Protein AF-0000000078951465 (afdb_homodimer)

Sequence (316 aa):
MEKAYRNLDAFDRAILRIIQRDNKMPQRQIAEAVHLSAAAVQRRIAAMEKSGIIIRNQAVIDARSVQMTITAIVEVHLINERMDTVNNAKRLFHNAPEVQQCYYVTGGISFVLIMLLPDITAYEATTRRLFSDNDDIASFRTLIVLDRIKTGSEIIIPMEKAYRNLDAFDRAILRIIQRDNKMPQRQIAEAVHLSAAAVQRRIAAMEKSGIIIRNQAVIDARSVQMTITAIVEVHLINERMDTVNNAKRLFHNAPEVQQCYYVTGGISFVLIMLLPDITAYEATTRRLFSDNDDIASFRTLIVLDRIKTGSEIIIP

Foldseek 3Di:
DPLPQDDDDPLLLQLCLPVLVPVPPQLCVSCVVSVHDSVVSVVSVVVCVVSCVPVDDDDDDDCVVVQQDWKKKKQFAFPDDDPVLLVVLVVLLVPDPQFPDWDQDDDRRRIITIGTHNDVVRVVVVCCVNEVVDNGTPDMDMDIDPDDPDDGDDDDRD/DPLPDDDDDPLLLQLCLPVLVPVPPQLCVSCVVSVHDSVVSVVSVVVCVVSCVPVDDDDDDDCVVVQQDWKKKKQFAFPDDDPVLLVVLVVLLVPDPQFPDWDQDDDRRRIITIGTHNDVVRVVVVCCVNEVVDNGTPDMDMDIDPDDPDDGDDDDRD

Secondary structure (DSSP, 8-state):
----PPPP-HHHHHHHHHHTT-TTS-HHHHHHHHTS-HHHHHHHHHHHHHTTSEEEEEEEE-GGGGT--EEEEEEEEES---HHHHHHHHHHHHH-TTEEEEEEETTTTEEEEEEEESSHHHHHHHHIIIIIT-TTEEEEEEEEEEEEEE-S------/----PPPP-HHHHHHHHHHTT-TTS-HHHHHHHHT--HHHHHHHHHHHHHTTSEEEEEEEE-GGGGT--EEEEEEEEES---HHHHHHHHHHHHH-TTEEEEEEETTTTEEEEEEEESSHHHHHHHHIIIIIT-TTEEEEEEEEEEEEEE-S------

Solvent-accessible surface area (backbone atoms only — not comparable to full-atom values): 17007 Å² total; per-residue (Å²): 124,82,75,80,63,77,85,73,51,72,60,53,46,53,50,50,64,46,23,40,66,34,57,71,63,53,55,62,58,53,10,63,74,68,74,50,50,43,67,56,50,52,51,49,51,51,50,34,41,75,70,48,38,38,67,45,40,24,32,39,58,38,48,64,71,56,49,34,68,37,44,35,38,34,40,32,26,52,67,55,84,47,68,67,54,46,52,52,49,52,52,52,52,54,68,35,73,47,40,30,26,33,32,34,35,46,86,82,33,44,32,44,33,38,29,52,28,57,42,68,68,54,44,52,55,47,45,38,64,70,38,75,72,27,86,58,43,64,47,72,46,75,24,48,49,78,40,79,69,30,74,72,71,63,71,77,72,120,124,83,76,80,65,76,86,74,51,73,61,54,44,52,50,49,65,46,23,40,65,34,56,72,62,53,54,60,59,53,9,62,74,68,74,48,50,43,67,57,48,52,52,50,51,51,50,34,40,75,71,47,38,38,67,43,38,23,34,39,59,38,48,64,70,55,49,36,69,36,43,36,38,33,41,31,25,50,65,56,84,47,68,68,55,46,52,51,49,49,52,52,51,55,68,33,73,46,40,31,26,32,31,34,34,46,85,82,35,43,32,43,32,39,30,53,29,58,42,68,68,54,44,53,55,49,45,38,64,70,40,76,72,27,86,59,41,64,48,72,46,75,24,47,49,78,39,79,69,31,74,72,73,61,70,76,72,119

Radius of gyration: 20.45 Å; Cα contacts (8 Å, |Δi|>4): 568; chains: 2; bounding box: 45×54×47 Å

Nearest PDB structures (foldseek):
  3i4p-assembly1_A  TM=9.362E-01  e=2.812E-13  Agrobacterium fabrum str. C58
  2p6s-assembly1_H  TM=8.883E-01  e=2.921E-12  Neisseria meningitidis MC58
  2gqq-assembly1_A-2  TM=9.327E-01  e=2.178E-10  Escherichia coli
  2pn6-assembly1_A  TM=8.885E-01  e=6.756E-11  Sulfurisphaera tokodaii
  4pcq-assembly2_C  TM=7.920E-01  e=7.642E-11  Mycobacterium tuberculosis H37Rv

InterPro domains:
  IPR000485 AsnC-type HTH domain [PR00033] (8-24)
  IPR000485 AsnC-type HTH domain [PR00033] (24-35)
  IPR000485 AsnC-type HTH domain [PR00033] (35-54)
  IPR000485 AsnC-type HTH domain [PS50956] (8-74)
  IPR011008 Dimeric alpha-beta barrel [SSF54909] (70-150)
  IPR019887 Transcription regulator AsnC/Lrp, ligand binding domain [PF01037] (71-153)
  IPR019888 Transcription regulator AsnC-like [SM00344] (8-117)
  IPR036388 Winged helix-like DNA-binding domain superfamily [G3DSA:1.10.10.10] (9-60)
  IPR036390 Winged helix DNA-binding domain superfamily [SSF46785] (7-88)

Organism: Zymomonas mobilis subsp. mobilis (strain ATCC 31821 / ZM4 / CP4) (NCBI:txid264203)

pLDDT: mean 96.12, std 8.03, range [40.12, 98.94]

Structure (mmCIF, N/CA/C/O backbone):
data_AF-0000000078951465-model_v1
#
loop_
_entity.id
_entity.type
_entity.pdbx_description
1 polymer 'Transcriptional regulator, AsnC family'
#
loop_
_atom_site.group_PDB
_atom_site.id
_atom_site.type_symbol
_atom_site.label_atom_id
_atom_site.label_alt_id
_atom_site.label_comp_id
_atom_site.label_asym_id
_atom_site.label_entity_id
_atom_site.label_seq_id
_atom_site.pdbx_PDB_ins_code
_atom_site.Cartn_x
_atom_site.Cartn_y
_atom_site.Cartn_z
_atom_site.occupancy
_atom_site.B_iso_or_equiv
_atom_site.auth_seq_id
_atom_site.auth_comp_id
_atom_site.auth_asym_id
_atom_site.auth_atom_id
_atom_site.pdbx_PDB_model_num
ATOM 1 N N . MET A 1 1 ? -15.242 -7.641 16.719 1 41.06 1 MET A N 1
ATOM 2 C CA . MET A 1 1 ? -16.562 -7.012 16.594 1 41.06 1 MET A CA 1
ATOM 3 C C . MET A 1 1 ? -16.625 -6.141 15.344 1 41.06 1 MET A C 1
ATOM 5 O O . MET A 1 1 ? -15.641 -5.477 14.992 1 41.06 1 MET A O 1
ATOM 9 N N . GLU A 1 2 ? -17.422 -6.57 14.383 1 49 2 GLU A N 1
ATOM 10 C CA . GLU A 1 2 ? -17.656 -5.766 13.18 1 49 2 GLU A CA 1
ATOM 11 C C . GLU A 1 2 ? -17.844 -4.293 13.531 1 49 2 GLU A C 1
ATOM 13 O O . GLU A 1 2 ? -18.672 -3.953 14.383 1 49 2 GLU A O 1
ATOM 18 N N . LYS A 1 3 ? -16.766 -3.588 13.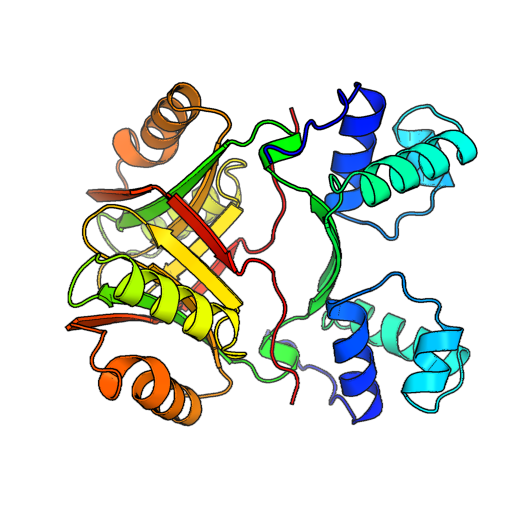391 1 58.81 3 LYS A N 1
ATOM 19 C CA . LYS A 1 3 ? -16.859 -2.17 13.727 1 58.81 3 LYS A CA 1
ATOM 20 C C . LYS A 1 3 ? -18.109 -1.541 13.094 1 58.81 3 LYS A C 1
ATOM 22 O O . LYS A 1 3 ? -18.359 -1.707 11.898 1 58.81 3 LYS A O 1
ATOM 27 N N . ALA A 1 4 ? -19.172 -1.342 13.828 1 62.06 4 ALA A N 1
ATOM 28 C CA . ALA A 1 4 ? -20.328 -0.563 13.375 1 62.06 4 ALA A CA 1
ATOM 29 C C . ALA A 1 4 ? -19.906 0.834 12.938 1 62.06 4 ALA A C 1
ATOM 31 O O . ALA A 1 4 ? -19.469 1.645 13.758 1 62.06 4 ALA A O 1
ATOM 32 N N . TYR A 1 5 ? -19.547 0.867 11.562 1 67.19 5 TYR A N 1
ATOM 33 C CA . TYR A 1 5 ? -19.125 2.191 11.117 1 67.19 5 TYR A CA 1
ATOM 34 C C . TYR A 1 5 ? -20.312 3.148 11.078 1 67.19 5 TYR A C 1
ATOM 36 O O . TYR A 1 5 ? -21.438 2.738 10.797 1 67.19 5 TYR A O 1
ATOM 44 N N . ARG A 1 6 ? -20.125 4.328 11.672 1 71.88 6 ARG A N 1
ATOM 45 C CA . ARG A 1 6 ? -21.125 5.367 11.445 1 71.88 6 ARG A CA 1
ATOM 46 C C . ARG A 1 6 ? -21.422 5.527 9.961 1 71.88 6 ARG A C 1
ATOM 48 O O . ARG A 1 6 ? -20.547 5.273 9.117 1 71.88 6 ARG A O 1
ATOM 55 N N . ASN A 1 7 ? -22.656 5.863 9.633 1 87 7 ASN A N 1
ATOM 56 C CA . ASN A 1 7 ? -23.062 6.121 8.25 1 87 7 ASN A CA 1
ATOM 57 C C . ASN A 1 7 ? -22.391 7.375 7.699 1 87 7 ASN A C 1
ATOM 59 O O . ASN A 1 7 ? -22.5 8.453 8.289 1 87 7 ASN A O 1
ATOM 63 N N . LEU A 1 8 ? -21.625 7.246 6.707 1 95.94 8 LEU A N 1
ATOM 64 C CA . LEU A 1 8 ? -20.969 8.375 6.039 1 95.94 8 LEU A CA 1
ATOM 65 C C . LEU A 1 8 ? -21.953 9.102 5.137 1 95.94 8 LEU A C 1
ATOM 67 O O . LEU A 1 8 ? -22.641 8.484 4.324 1 95.94 8 LEU A O 1
ATOM 71 N N . ASP A 1 9 ? -22.062 10.383 5.309 1 96.31 9 ASP A N 1
ATOM 72 C CA . ASP A 1 9 ? -22.875 11.133 4.355 1 96.31 9 ASP A CA 1
ATOM 73 C C . ASP A 1 9 ? -22.031 11.625 3.184 1 96.31 9 ASP A C 1
ATOM 75 O O . ASP A 1 9 ? -20.859 11.25 3.051 1 96.31 9 ASP A O 1
ATOM 79 N N . ALA A 1 10 ? -22.625 12.406 2.338 1 97.19 10 ALA A N 1
ATOM 80 C CA . ALA A 1 10 ? -21.969 12.836 1.104 1 97.19 10 ALA A CA 1
ATOM 81 C C . ALA A 1 10 ? -20.766 13.727 1.402 1 97.19 10 ALA A C 1
ATOM 83 O O . ALA A 1 10 ? -19.781 13.703 0.671 1 97.19 10 ALA A O 1
ATOM 84 N N . PHE A 1 11 ? -20.859 14.469 2.471 1 98 11 PHE A N 1
ATOM 85 C CA . PHE A 1 11 ? -19.766 15.352 2.83 1 98 11 PHE A CA 1
ATOM 86 C C . PHE A 1 11 ? -18.562 14.555 3.334 1 98 11 PHE A C 1
ATOM 88 O O . PHE A 1 11 ? -17.422 14.828 2.953 1 98 11 PHE A O 1
ATOM 95 N N . ASP A 1 12 ? -18.844 13.578 4.18 1 98.06 12 ASP A N 1
ATOM 96 C CA . ASP A 1 12 ? -17.781 12.703 4.672 1 98.06 12 ASP A CA 1
ATOM 97 C C . ASP A 1 12 ? -17.031 12.055 3.516 1 98.06 12 ASP A C 1
ATOM 99 O O . ASP A 1 12 ? -15.797 12.07 3.49 1 98.06 12 ASP A O 1
ATOM 103 N N . ARG A 1 13 ? -17.797 11.562 2.566 1 98.25 13 ARG A N 1
ATOM 104 C CA . ARG A 1 13 ? -17.203 10.859 1.43 1 98.25 13 ARG A CA 1
ATOM 105 C C . ARG A 1 13 ? -16.375 11.812 0.574 1 98.25 13 ARG A C 1
ATOM 107 O O . ARG A 1 13 ? -15.297 11.445 0.1 1 98.25 13 ARG A O 1
ATOM 114 N N . ALA A 1 14 ? -16.875 12.977 0.398 1 98.56 14 ALA A N 1
ATOM 115 C CA . ALA A 1 14 ? -16.141 13.969 -0.383 1 98.56 14 ALA A CA 1
ATOM 116 C C . ALA A 1 14 ? -14.82 14.336 0.284 1 98.56 14 ALA A C 1
ATOM 118 O O . ALA A 1 14 ? -13.789 14.453 -0.388 1 98.56 14 ALA A O 1
ATOM 119 N N . ILE A 1 15 ? -14.836 14.469 1.571 1 98.81 15 ILE A N 1
ATOM 120 C CA . ILE A 1 15 ? -13.633 14.797 2.332 1 98.81 15 ILE A CA 1
ATOM 121 C C . ILE A 1 15 ? -12.625 13.656 2.215 1 98.81 15 ILE A C 1
ATOM 123 O O . ILE A 1 15 ? -11.438 13.891 1.964 1 98.81 15 ILE A O 1
ATOM 127 N N . LEU A 1 16 ? -13.102 12.445 2.344 1 98.75 16 LEU A N 1
ATOM 128 C CA . LEU A 1 16 ? -12.234 11.273 2.275 1 98.75 16 LEU A CA 1
ATOM 129 C C . LEU A 1 16 ? -11.547 11.18 0.916 1 98.75 16 LEU A C 1
ATOM 131 O O . LEU A 1 16 ? -10.383 10.789 0.829 1 98.75 16 LEU A O 1
ATOM 135 N N . ARG A 1 17 ? -12.281 11.531 -0.168 1 98.62 17 ARG A N 1
ATOM 136 C CA . ARG A 1 17 ? -11.711 11.492 -1.511 1 98.62 17 ARG A CA 1
ATOM 137 C C . ARG A 1 17 ? -10.531 12.461 -1.633 1 98.62 17 ARG A C 1
ATOM 139 O O . ARG A 1 17 ? -9.562 12.172 -2.342 1 98.62 17 ARG A O 1
ATOM 146 N N . ILE A 1 18 ? -10.594 13.508 -0.918 1 98.75 18 ILE A N 1
ATOM 147 C CA . ILE A 1 18 ? -9.555 14.523 -0.99 1 98.75 18 ILE A CA 1
ATOM 148 C C . ILE A 1 18 ? -8.359 14.094 -0.147 1 98.75 18 ILE A C 1
ATOM 150 O O . ILE A 1 18 ? -7.227 14.047 -0.643 1 98.75 18 ILE A O 1
ATOM 154 N N . ILE A 1 19 ? -8.602 13.633 1.065 1 98.75 19 ILE A N 1
ATOM 155 C CA . ILE A 1 19 ? -7.504 13.492 2.016 1 98.75 19 ILE A CA 1
ATOM 156 C C . ILE A 1 19 ? -6.758 12.188 1.749 1 98.75 19 ILE A C 1
ATOM 158 O O . ILE A 1 19 ? -5.594 12.039 2.131 1 98.75 19 ILE A O 1
ATOM 162 N N . GLN A 1 20 ? -7.367 11.164 1.1 1 98.62 20 GLN A N 1
ATOM 163 C CA . GLN A 1 20 ? -6.613 9.961 0.793 1 98.62 20 GLN A CA 1
ATOM 164 C C . GLN A 1 20 ? -5.551 10.227 -0.271 1 98.62 20 GLN A C 1
ATOM 166 O O . GLN A 1 20 ? -4.621 9.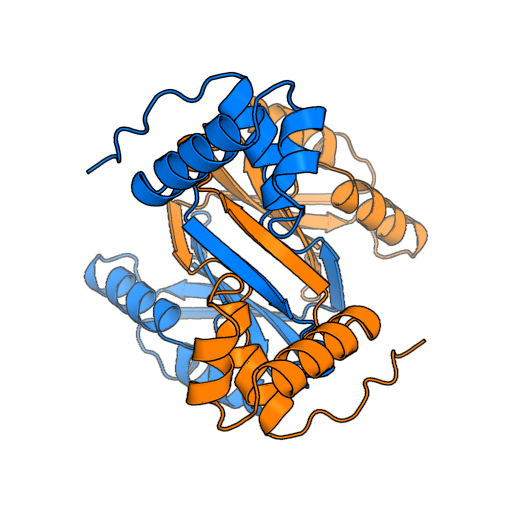438 -0.441 1 98.62 20 GLN A O 1
ATOM 171 N N . ARG A 1 21 ? -5.746 11.406 -0.939 1 97.69 21 ARG A N 1
ATOM 172 C CA . ARG A 1 21 ? -4.766 11.805 -1.946 1 97.69 21 ARG A CA 1
ATOM 173 C C . ARG A 1 21 ? -3.787 12.828 -1.386 1 97.69 21 ARG A C 1
ATOM 175 O O . ARG A 1 21 ? -2.621 12.867 -1.789 1 97.69 21 ARG A O 1
ATOM 182 N N . ASP A 1 22 ? -4.332 13.617 -0.485 1 98.31 22 ASP A N 1
ATOM 183 C CA . ASP A 1 22 ? -3.543 14.68 0.137 1 98.31 22 ASP A CA 1
ATOM 184 C C . ASP A 1 22 ? -4.121 15.062 1.496 1 98.31 22 ASP A C 1
ATOM 186 O O . ASP A 1 22 ? -5.051 15.867 1.574 1 98.31 22 ASP A O 1
ATOM 190 N N . ASN A 1 23 ? -3.461 14.633 2.494 1 98.62 23 ASN A N 1
ATOM 191 C CA . ASN A 1 23 ? -3.994 14.93 3.818 1 98.62 23 ASN A CA 1
ATOM 192 C C . ASN A 1 23 ? -3.326 16.156 4.43 1 98.62 23 ASN A C 1
ATOM 194 O O . ASN A 1 23 ? -3.492 16.438 5.621 1 98.62 23 ASN A O 1
ATOM 198 N N . LYS A 1 24 ? -2.566 16.828 3.629 1 97.69 24 LYS A N 1
ATOM 199 C CA . LYS A 1 24 ? -1.945 18.062 4.082 1 97.69 24 LYS A CA 1
ATOM 200 C C . LYS A 1 24 ? -2.633 19.281 3.471 1 97.69 24 LYS A C 1
ATOM 202 O O . LYS A 1 24 ? -2.277 20.422 3.775 1 97.69 24 LYS A O 1
ATOM 207 N N . MET A 1 25 ? -3.566 19.047 2.631 1 97.75 25 MET A N 1
ATOM 208 C CA . MET A 1 25 ? -4.332 20.172 2.088 1 97.75 25 MET A CA 1
ATOM 209 C C . MET A 1 25 ? -4.922 21.016 3.209 1 97.75 25 MET A C 1
ATOM 211 O O . MET A 1 25 ? -5.492 20.5 4.16 1 97.75 25 MET A O 1
ATOM 215 N N . PRO A 1 26 ? -4.75 22.328 3.094 1 97.25 26 PRO A N 1
ATOM 216 C CA . PRO A 1 26 ? -5.32 23.203 4.125 1 97.25 26 PRO A CA 1
ATOM 217 C C . PRO A 1 26 ? -6.824 22.984 4.305 1 97.25 26 PRO A C 1
ATOM 219 O O . PRO A 1 26 ? -7.551 22.844 3.32 1 97.25 26 PRO A O 1
ATOM 222 N N . GLN A 1 27 ? -7.219 23.047 5.5 1 96.56 27 GLN A N 1
ATOM 223 C CA . GLN A 1 27 ? -8.617 22.781 5.82 1 96.56 27 GLN A CA 1
ATOM 224 C C . GLN A 1 27 ? -9.539 23.766 5.09 1 96.56 27 GLN A C 1
ATOM 226 O O . GLN A 1 27 ? -10.633 23.391 4.668 1 96.56 27 GLN A O 1
ATOM 231 N N . ARG A 1 28 ? -9.094 25.016 4.957 1 97.56 28 ARG A N 1
ATOM 232 C CA . ARG A 1 28 ? -9.891 26.031 4.27 1 97.56 28 ARG A CA 1
ATOM 233 C C . ARG A 1 28 ? -10.141 25.641 2.818 1 97.56 28 ARG A C 1
ATOM 235 O O . ARG A 1 28 ? -11.227 25.859 2.289 1 97.56 28 ARG A O 1
ATOM 242 N N . GLN A 1 29 ? -9.18 25.094 2.195 1 98.69 29 GLN A N 1
ATOM 243 C CA . GLN A 1 29 ? -9.305 24.672 0.807 1 98.69 29 GLN A CA 1
ATOM 244 C C . GLN A 1 29 ? -10.242 23.469 0.684 1 98.69 29 GLN A C 1
ATOM 246 O O . GLN A 1 29 ? -11.055 23.406 -0.236 1 98.69 29 GLN A O 1
ATOM 251 N N . ILE A 1 30 ? -10.133 22.516 1.626 1 98.81 30 ILE A N 1
ATOM 252 C CA . ILE A 1 30 ? -11.047 21.375 1.646 1 98.81 30 ILE A CA 1
ATOM 253 C C . ILE A 1 30 ? -12.484 21.859 1.83 1 98.81 30 ILE A C 1
ATOM 255 O O . ILE A 1 30 ? -13.391 21.422 1.122 1 98.81 30 ILE A O 1
ATOM 259 N N . ALA A 1 31 ? -12.602 22.766 2.756 1 98.69 31 ALA A N 1
ATOM 260 C CA . ALA A 1 31 ? -13.914 23.344 3.064 1 98.69 31 ALA A CA 1
ATOM 261 C C . ALA A 1 31 ? -14.547 23.953 1.822 1 98.69 31 ALA A C 1
ATOM 263 O O . ALA A 1 31 ? -15.719 23.703 1.528 1 98.69 31 ALA A O 1
ATOM 264 N N . GLU A 1 32 ? -13.805 24.734 1.081 1 98.56 32 GLU A N 1
ATOM 265 C CA . GLU A 1 32 ? -14.281 25.359 -0.154 1 98.56 32 GLU A CA 1
ATOM 266 C C . GLU A 1 32 ? -14.68 24.297 -1.18 1 98.56 32 GLU A C 1
ATOM 268 O O . GLU A 1 32 ? -15.734 24.406 -1.808 1 98.56 32 GLU A O 1
ATOM 273 N N . ALA A 1 33 ? -13.938 23.281 -1.266 1 98.5 33 ALA A N 1
ATOM 274 C CA . ALA A 1 33 ? -14.148 22.234 -2.271 1 98.5 33 ALA A CA 1
ATOM 275 C C . ALA A 1 33 ? -15.414 21.438 -1.984 1 98.5 33 ALA A C 1
ATOM 277 O O . ALA A 1 33 ? -16.078 20.969 -2.908 1 98.5 33 ALA A O 1
ATOM 278 N N . VAL A 1 34 ? -15.742 21.25 -0.714 1 98.5 34 VAL A N 1
ATOM 279 C CA . VAL A 1 34 ? -16.859 20.375 -0.379 1 98.5 34 VAL A CA 1
ATOM 280 C C . VAL A 1 34 ? -18.047 21.203 0.098 1 98.5 34 VAL A C 1
ATOM 282 O O . VAL A 1 34 ? -19.062 20.641 0.521 1 98.5 34 VAL A O 1
ATOM 285 N N . HIS A 1 35 ? -17.891 22.547 0.196 1 98.19 35 HIS A N 1
ATOM 286 C CA . HIS A 1 35 ? -18.969 23.484 0.529 1 98.19 35 HIS A CA 1
ATOM 287 C C . HIS A 1 35 ? -19.391 23.344 1.988 1 98.19 35 HIS A C 1
ATOM 289 O O . HIS A 1 35 ? -20.578 23.234 2.289 1 98.19 35 HIS A O 1
ATOM 295 N N . LEU A 1 36 ? -18.391 23.344 2.83 1 98.38 36 LEU A N 1
ATOM 296 C CA . LEU A 1 36 ? -18.547 23.375 4.281 1 98.38 36 LEU A CA 1
ATOM 297 C C . LEU A 1 36 ? -17.641 24.422 4.906 1 98.38 36 LEU A C 1
ATOM 299 O O . LEU A 1 36 ? -16.828 25.047 4.211 1 98.38 36 LEU A O 1
ATOM 303 N N . SER A 1 37 ? -17.938 24.641 6.203 1 98.25 37 SER A N 1
ATOM 304 C CA . SER A 1 37 ? -17 25.469 6.941 1 98.25 37 SER A CA 1
ATOM 305 C C . SER A 1 37 ? -15.734 24.703 7.316 1 98.25 37 SER A C 1
ATOM 307 O O . SER A 1 37 ? -15.766 23.469 7.422 1 98.25 37 SER A O 1
ATOM 309 N N . ALA A 1 38 ? -14.672 25.406 7.535 1 98.19 38 ALA A N 1
ATOM 310 C CA . ALA A 1 38 ? -13.43 24.781 7.977 1 98.19 38 ALA A CA 1
ATOM 311 C C . ALA A 1 38 ? -13.633 24.047 9.297 1 98.19 38 ALA A C 1
ATOM 313 O O . ALA A 1 38 ? -13.07 22.969 9.508 1 98.19 38 ALA A O 1
ATOM 314 N N . ALA A 1 39 ? -14.445 24.594 10.148 1 98.25 39 ALA A N 1
ATOM 315 C CA . ALA A 1 39 ? -14.727 23.984 11.438 1 98.25 39 ALA A CA 1
ATOM 316 C C . ALA A 1 39 ? -15.469 22.656 11.266 1 98.25 39 ALA A C 1
ATOM 318 O O . ALA A 1 39 ? -15.18 21.688 11.961 1 98.25 39 ALA A O 1
ATOM 319 N N . ALA A 1 40 ? -16.375 22.594 10.367 1 98.31 40 ALA A N 1
ATOM 320 C CA . ALA A 1 40 ? -17.141 21.391 10.094 1 98.31 40 ALA A CA 1
ATOM 321 C C . ALA A 1 40 ? -16.234 20.297 9.523 1 98.31 40 ALA A C 1
ATOM 323 O O . ALA A 1 40 ? -16.328 19.125 9.922 1 98.31 40 ALA A O 1
ATOM 324 N N . VAL A 1 41 ? -15.352 20.688 8.602 1 98.69 41 VAL A N 1
ATOM 325 C CA . VAL A 1 41 ? -14.398 19.75 8.016 1 98.69 41 VAL A CA 1
ATOM 326 C C . VAL A 1 41 ? -13.5 19.172 9.102 1 98.69 41 VAL A C 1
ATOM 328 O O . VAL A 1 41 ? -13.305 17.953 9.164 1 98.69 41 VAL A O 1
ATOM 331 N N . GLN A 1 42 ? -13.016 20.016 9.953 1 98.12 42 GLN A N 1
ATOM 332 C CA . GLN A 1 42 ? -12.141 19.578 11.031 1 98.12 42 GLN A CA 1
ATOM 333 C C . GLN A 1 42 ? -12.844 18.578 11.945 1 98.12 42 GLN A C 1
ATOM 335 O O . GLN A 1 42 ? -12.273 17.547 12.289 1 98.12 42 GLN A O 1
ATOM 340 N N . ARG A 1 43 ? -14.016 18.922 12.305 1 98.19 43 ARG A N 1
ATOM 341 C CA . ARG A 1 43 ? -14.789 18.062 13.188 1 98.19 43 ARG A CA 1
ATOM 342 C C . ARG A 1 43 ? -15.055 16.703 12.531 1 98.19 43 ARG A C 1
ATOM 344 O O . ARG A 1 43 ? -14.961 15.664 13.18 1 98.19 43 ARG A O 1
ATOM 351 N N . ARG A 1 44 ? -15.383 16.734 11.32 1 98.06 44 ARG A N 1
ATOM 352 C CA . ARG A 1 44 ? -15.695 15.5 10.594 1 98.06 44 ARG A CA 1
ATOM 353 C C . ARG A 1 44 ? -14.461 14.617 10.453 1 98.06 44 ARG A C 1
ATOM 355 O O . ARG A 1 44 ? -14.539 13.406 10.648 1 98.06 44 ARG A O 1
ATOM 362 N N . ILE A 1 45 ? -13.359 15.188 10.125 1 98.38 45 ILE A N 1
ATOM 363 C CA . ILE A 1 45 ? -12.117 14.43 10.016 1 98.38 45 ILE A CA 1
ATOM 364 C C . ILE A 1 45 ? -11.781 13.797 11.367 1 98.38 45 ILE A C 1
ATOM 366 O O . ILE A 1 45 ? -11.469 12.609 11.438 1 98.38 45 ILE A O 1
ATOM 370 N N . ALA A 1 46 ? -11.875 14.617 12.398 1 97.81 46 ALA A N 1
ATOM 371 C CA . ALA A 1 46 ? -11.594 14.125 13.742 1 97.81 46 ALA A CA 1
ATOM 372 C C . ALA A 1 46 ? -12.516 12.961 14.102 1 97.81 46 ALA A C 1
ATOM 374 O O . ALA A 1 46 ? -12.078 11.969 14.68 1 97.81 46 ALA A O 1
ATOM 375 N N . ALA A 1 47 ? -13.719 13.07 13.773 1 97.56 47 ALA A N 1
ATOM 376 C CA . ALA A 1 47 ? -14.703 12.023 14.062 1 97.56 47 ALA A CA 1
ATOM 377 C C . ALA A 1 47 ? -14.375 10.742 13.297 1 97.56 47 ALA A C 1
ATOM 379 O O . ALA A 1 47 ? -14.484 9.648 13.852 1 97.56 47 ALA A O 1
ATOM 380 N N . MET A 1 48 ? -13.992 10.906 12.047 1 98 48 MET A N 1
ATOM 381 C CA . MET A 1 48 ? -13.672 9.75 11.219 1 98 48 MET A CA 1
ATOM 382 C C . MET A 1 48 ? -12.375 9.094 11.672 1 98 48 MET A C 1
ATOM 384 O O . MET A 1 48 ? -12.211 7.879 11.547 1 98 48 MET A O 1
ATOM 388 N N . GLU A 1 49 ? -11.438 9.844 12.203 1 97.69 49 GLU A N 1
ATOM 389 C CA . GLU A 1 49 ? -10.234 9.281 12.805 1 97.69 49 GLU A CA 1
ATOM 390 C C . GLU A 1 49 ? -10.57 8.508 14.078 1 97.69 49 GLU A C 1
ATOM 392 O O . GLU A 1 49 ? -10.117 7.371 14.258 1 97.69 49 GLU A O 1
ATOM 397 N N . LYS A 1 50 ? -11.375 9.086 14.914 1 96.44 50 LYS A N 1
ATOM 398 C CA . LYS A 1 50 ? -11.75 8.477 16.188 1 96.44 50 LYS A CA 1
ATOM 399 C C . LYS A 1 50 ? -12.508 7.168 15.961 1 96.44 50 LYS A C 1
ATOM 401 O O . LYS A 1 50 ? -12.336 6.207 16.703 1 96.44 50 LYS A O 1
ATOM 406 N N . SER A 1 51 ? -13.312 7.156 14.906 1 96.31 51 SER A N 1
ATOM 407 C CA . SER A 1 51 ? -14.148 5.988 14.641 1 96.31 51 SER A CA 1
ATOM 408 C C . SER A 1 51 ? -13.375 4.926 13.867 1 96.31 51 SER A C 1
ATOM 410 O O . SER A 1 51 ? -13.898 3.838 13.609 1 96.31 51 SER A O 1
ATOM 412 N N . GLY A 1 52 ? -12.172 5.246 13.398 1 96.5 52 GLY A N 1
ATOM 413 C CA . GLY A 1 52 ? -11.328 4.262 12.742 1 96.5 52 GLY A CA 1
ATOM 414 C C . GLY A 1 52 ? -11.547 4.188 11.242 1 96.5 52 GLY A C 1
ATOM 415 O O . GLY A 1 52 ? -11.07 3.262 10.578 1 96.5 52 GLY A O 1
ATOM 416 N N . ILE A 1 53 ? -12.352 5.117 10.68 1 97.94 53 ILE A N 1
ATOM 417 C CA . ILE A 1 53 ? -12.539 5.188 9.234 1 97.94 53 ILE A CA 1
ATOM 418 C C . ILE A 1 53 ? -11.234 5.629 8.57 1 97.94 53 ILE A C 1
ATOM 420 O O . ILE A 1 53 ? -10.836 5.082 7.539 1 97.94 53 ILE A O 1
ATOM 424 N N . ILE A 1 54 ? -10.711 6.66 9.141 1 98.12 54 ILE A N 1
ATOM 425 C CA . ILE A 1 54 ? -9.336 7.016 8.797 1 98.12 54 ILE A CA 1
ATOM 426 C C . ILE A 1 54 ? -8.367 6.238 9.688 1 98.12 54 ILE A C 1
ATOM 428 O O . ILE A 1 54 ? -8.32 6.453 10.898 1 98.12 54 ILE A O 1
ATOM 432 N N . ILE A 1 55 ? -7.559 5.441 9.102 1 96.81 55 ILE A N 1
ATOM 433 C CA . ILE A 1 55 ? -6.734 4.477 9.82 1 96.81 55 ILE A CA 1
ATOM 434 C C . ILE A 1 55 ? -5.434 5.141 10.273 1 96.81 55 ILE A C 1
ATOM 436 O O . ILE A 1 55 ? -4.941 4.875 11.367 1 96.81 55 ILE A O 1
ATOM 440 N N . ARG A 1 56 ? -4.883 5.953 9.391 1 97.06 56 ARG A N 1
ATOM 441 C CA . ARG A 1 56 ? -3.619 6.625 9.68 1 97.06 56 ARG A CA 1
ATOM 442 C C . ARG A 1 56 ? -3.357 7.754 8.688 1 97.06 56 ARG A C 1
ATOM 444 O O . ARG A 1 56 ? -3.945 7.781 7.605 1 97.06 56 ARG A O 1
ATOM 451 N N . ASN A 1 57 ? -2.609 8.672 9.109 1 98.38 57 ASN A N 1
ATOM 452 C CA . ASN A 1 57 ? -2.014 9.703 8.266 1 98.38 57 ASN A CA 1
ATOM 453 C C . ASN A 1 57 ? -0.512 9.5 8.102 1 98.38 57 ASN A C 1
ATOM 455 O O . ASN A 1 57 ? 0.222 9.406 9.086 1 98.38 57 ASN A O 1
ATOM 459 N N . GLN A 1 58 ? -0.117 9.43 6.816 1 98.5 58 GLN A N 1
ATOM 460 C CA . GLN A 1 58 ? 1.273 9.023 6.645 1 98.5 58 GLN A CA 1
ATOM 461 C C . GLN A 1 58 ? 1.898 9.695 5.43 1 98.5 58 GLN A C 1
ATOM 463 O O . GLN A 1 58 ? 1.188 10.141 4.523 1 98.5 58 GLN A O 1
ATOM 468 N N . ALA A 1 59 ? 3.205 9.773 5.457 1 98.62 59 ALA A N 1
ATOM 469 C CA . ALA A 1 59 ? 3.998 10.086 4.273 1 98.62 59 ALA A CA 1
ATOM 470 C C . ALA A 1 59 ? 4.465 8.82 3.568 1 98.62 59 ALA A C 1
ATOM 472 O O . ALA A 1 59 ? 4.855 7.848 4.219 1 98.62 59 ALA A O 1
ATOM 473 N N . VAL A 1 60 ? 4.328 8.797 2.312 1 98.44 60 VAL A N 1
ATOM 474 C CA . VAL A 1 60 ? 4.852 7.695 1.507 1 98.44 60 VAL A CA 1
ATOM 475 C C . VAL A 1 60 ? 6.254 8.039 1.007 1 98.44 60 VAL A C 1
ATOM 477 O O . VAL A 1 60 ? 6.449 9.07 0.357 1 98.44 60 VAL A O 1
ATOM 480 N N . ILE A 1 61 ? 7.207 7.172 1.311 1 98.25 61 ILE A N 1
ATOM 481 C CA . ILE A 1 61 ? 8.609 7.426 1.009 1 98.25 61 ILE A CA 1
ATOM 482 C C . ILE A 1 61 ? 9.023 6.637 -0.233 1 98.25 61 ILE A C 1
ATOM 484 O O . ILE A 1 61 ? 8.648 5.473 -0.388 1 98.25 61 ILE A O 1
ATOM 488 N N . ASP A 1 62 ? 9.75 7.27 -1.073 1 97 62 ASP A N 1
ATOM 489 C CA . ASP A 1 62 ? 10.312 6.566 -2.223 1 97 62 ASP A CA 1
ATOM 490 C C . ASP A 1 62 ? 11.336 5.52 -1.781 1 97 62 ASP A C 1
ATOM 492 O O . ASP A 1 62 ? 12.414 5.863 -1.291 1 97 62 ASP A O 1
ATOM 496 N N . ALA A 1 63 ? 11.031 4.297 -2.021 1 96.44 63 ALA A N 1
ATOM 497 C CA . ALA A 1 63 ? 11.867 3.193 -1.556 1 96.44 63 ALA A CA 1
ATOM 498 C C . ALA A 1 63 ? 13.281 3.303 -2.117 1 96.44 63 ALA A C 1
ATOM 500 O O . ALA A 1 63 ? 14.25 2.998 -1.425 1 96.44 63 ALA A O 1
ATOM 501 N N . ARG A 1 64 ? 13.438 3.732 -3.311 1 94.06 64 ARG A N 1
ATOM 502 C CA . ARG A 1 64 ? 14.734 3.822 -3.967 1 94.06 64 ARG A CA 1
ATOM 503 C C . ARG A 1 64 ? 15.617 4.871 -3.297 1 94.06 64 ARG A C 1
ATOM 505 O O . ARG A 1 64 ? 16.844 4.719 -3.234 1 94.06 64 ARG A O 1
ATOM 512 N N . SER A 1 65 ? 15.008 5.887 -2.764 1 95.38 65 SER A N 1
ATOM 513 C CA . SER A 1 65 ? 15.75 6.984 -2.156 1 95.38 65 SER A CA 1
ATOM 514 C C . SER A 1 65 ? 16.438 6.543 -0.866 1 95.38 65 SER A C 1
ATOM 516 O O . SER A 1 65 ? 17.344 7.215 -0.379 1 95.38 65 SER A O 1
ATOM 518 N N . VAL A 1 66 ? 15.945 5.375 -0.36 1 96.06 66 VAL A N 1
ATOM 519 C CA . VAL A 1 66 ? 16.562 4.879 0.866 1 96.06 66 VAL A CA 1
ATOM 520 C C . VAL A 1 66 ? 17.188 3.504 0.613 1 96.06 66 VAL A C 1
ATOM 522 O O . VAL A 1 66 ? 17.297 2.688 1.53 1 96.06 66 VAL A O 1
ATOM 525 N N . GLN A 1 67 ? 17.406 3.174 -0.544 1 94.56 67 GLN A N 1
ATOM 526 C CA . GLN A 1 67 ? 18.203 2.035 -0.989 1 94.56 67 GLN A CA 1
ATOM 527 C C . GLN A 1 67 ? 17.438 0.724 -0.793 1 94.56 67 GLN A C 1
ATOM 529 O O . GLN A 1 67 ? 18.047 -0.316 -0.537 1 94.56 67 GLN A O 1
ATOM 534 N N . MET A 1 68 ? 16.172 0.819 -0.796 1 96.56 68 MET A N 1
ATOM 535 C CA . MET A 1 68 ? 15.344 -0.382 -0.916 1 96.56 68 MET A CA 1
ATOM 536 C C . MET A 1 68 ? 15.055 -0.699 -2.379 1 96.56 68 MET A C 1
ATOM 538 O O . MET A 1 68 ? 14.023 -0.287 -2.916 1 96.56 68 MET A O 1
ATOM 542 N N . THR A 1 69 ? 15.844 -1.512 -2.934 1 96.06 69 THR A N 1
ATOM 543 C CA . THR A 1 69 ? 15.891 -1.582 -4.391 1 96.06 69 THR A CA 1
ATOM 544 C C . THR A 1 69 ? 15.18 -2.836 -4.891 1 96.06 69 THR A C 1
ATOM 546 O O . THR A 1 69 ? 14.867 -2.949 -6.082 1 96.06 69 THR A O 1
ATOM 549 N N . ILE A 1 70 ? 14.898 -3.764 -3.994 1 97.94 70 ILE A N 1
ATOM 550 C CA . ILE A 1 70 ? 14.258 -5.008 -4.402 1 97.94 70 ILE A CA 1
ATOM 551 C C . ILE A 1 70 ? 12.836 -5.059 -3.852 1 97.94 70 ILE A C 1
ATOM 553 O O . ILE A 1 70 ? 12.617 -4.871 -2.652 1 97.94 70 ILE A O 1
ATOM 557 N N . THR A 1 71 ? 11.945 -5.168 -4.695 1 98.62 71 THR A N 1
ATOM 558 C CA . THR A 1 71 ? 10.586 -5.551 -4.336 1 98.62 71 THR A CA 1
ATOM 559 C C . THR A 1 71 ? 10.289 -6.977 -4.789 1 98.62 71 THR A C 1
ATOM 561 O O . THR A 1 71 ? 10.508 -7.32 -5.953 1 98.62 71 THR A O 1
ATOM 564 N N . ALA A 1 72 ? 9.867 -7.781 -3.875 1 98.75 72 ALA A N 1
ATOM 565 C CA . ALA A 1 72 ? 9.57 -9.18 -4.164 1 98.75 72 ALA A CA 1
ATOM 566 C C . ALA A 1 72 ? 8.156 -9.539 -3.717 1 98.75 72 ALA A C 1
ATOM 568 O O . ALA A 1 72 ? 7.742 -9.203 -2.605 1 98.75 72 ALA A O 1
ATOM 569 N N . ILE A 1 73 ? 7.449 -10.156 -4.613 1 98.81 73 ILE A N 1
ATOM 570 C CA . ILE A 1 73 ? 6.184 -10.781 -4.25 1 98.81 73 ILE A CA 1
ATOM 571 C C . ILE A 1 73 ? 6.395 -12.273 -4.004 1 98.81 73 ILE A C 1
ATOM 573 O O . ILE A 1 73 ? 6.93 -12.984 -4.867 1 98.81 73 ILE A O 1
ATOM 577 N N . VAL A 1 74 ? 5.973 -12.742 -2.834 1 98.81 74 VAL A N 1
ATOM 578 C CA . VAL A 1 74 ? 6.23 -14.133 -2.479 1 98.81 74 VAL A CA 1
ATOM 579 C C . VAL A 1 74 ? 4.91 -14.859 -2.23 1 98.81 74 VAL A C 1
ATOM 581 O O . VAL A 1 74 ? 4.086 -14.406 -1.435 1 98.81 74 VAL A O 1
ATOM 584 N N . GLU A 1 75 ? 4.73 -15.914 -2.939 1 98.62 75 GLU A N 1
ATOM 585 C CA . GLU A 1 75 ? 3.658 -16.859 -2.643 1 98.62 75 GLU A CA 1
ATOM 586 C C . GLU A 1 75 ? 4.133 -17.953 -1.683 1 98.62 75 GLU A C 1
ATOM 588 O O . GLU A 1 75 ? 5.117 -18.641 -1.955 1 98.62 75 GLU A O 1
ATOM 593 N N . VAL A 1 76 ? 3.402 -18.125 -0.611 1 98.75 76 VAL A N 1
ATOM 594 C CA . VAL A 1 76 ? 3.82 -19.078 0.424 1 98.75 76 VAL A CA 1
ATOM 595 C C . VAL A 1 76 ? 2.771 -20.172 0.575 1 98.75 76 VAL A C 1
ATOM 597 O O . VAL A 1 76 ? 1.578 -19.891 0.7 1 98.75 76 VAL A O 1
ATOM 600 N N . HIS A 1 77 ? 3.246 -21.359 0.549 1 98.56 77 HIS A N 1
ATOM 601 C CA . HIS A 1 77 ? 2.42 -22.531 0.819 1 98.56 77 HIS A CA 1
ATOM 602 C C . HIS A 1 77 ? 2.736 -23.125 2.188 1 98.56 77 HIS A C 1
ATOM 604 O O . HIS A 1 77 ? 3.867 -23.547 2.438 1 98.56 77 HIS A O 1
ATOM 610 N N . LEU A 1 78 ? 1.728 -23.188 3.012 1 98.5 78 LEU A N 1
ATOM 611 C CA . LEU A 1 78 ? 1.918 -23.797 4.32 1 98.5 78 LEU A CA 1
ATOM 612 C C . LEU A 1 78 ? 1.827 -25.312 4.227 1 98.5 78 LEU A C 1
ATOM 614 O O . LEU A 1 78 ? 1.207 -25.844 3.305 1 98.5 78 LEU A O 1
ATOM 618 N N . ILE A 1 79 ? 2.332 -25.984 5.227 1 98 79 ILE A N 1
ATOM 619 C CA . ILE A 1 79 ? 2.318 -27.438 5.25 1 98 79 ILE A CA 1
ATOM 620 C C . ILE A 1 79 ? 0.893 -27.938 5.477 1 98 79 ILE A C 1
ATOM 622 O O . ILE A 1 79 ? 0.552 -29.062 5.09 1 98 79 ILE A O 1
ATOM 626 N N . ASN A 1 80 ? 0.164 -27.141 6.176 1 97.25 80 ASN A N 1
ATOM 627 C CA . ASN A 1 80 ? -1.26 -27.375 6.395 1 97.25 80 ASN A CA 1
ATOM 628 C C . ASN A 1 80 ? -1.981 -26.094 6.797 1 97.25 80 ASN A C 1
ATOM 630 O O . ASN A 1 80 ? -1.347 -25.062 7.008 1 97.25 80 ASN A O 1
ATOM 634 N N . GLU A 1 81 ? -3.295 -26.156 6.891 1 96.94 81 GLU A N 1
ATOM 635 C CA . GLU A 1 81 ? -4.086 -24.969 7.199 1 96.94 81 GLU A CA 1
ATOM 636 C C . GLU A 1 81 ? -4.707 -25.062 8.594 1 96.94 81 GLU A C 1
ATOM 638 O O . GLU A 1 81 ? -5.801 -24.547 8.828 1 96.94 81 GLU A O 1
ATOM 643 N N . ARG A 1 82 ? -4.027 -25.797 9.445 1 97.25 82 ARG A N 1
ATOM 644 C CA . ARG A 1 82 ? -4.492 -25.828 10.828 1 97.25 82 ARG A CA 1
ATOM 645 C C . ARG A 1 82 ? -4.352 -24.469 11.484 1 97.25 82 ARG A C 1
ATOM 647 O O . ARG A 1 82 ? -3.447 -23.703 11.148 1 97.25 82 ARG A O 1
ATOM 654 N N . MET A 1 83 ? -5.184 -24.281 12.469 1 96.5 83 MET A N 1
ATOM 655 C CA . MET A 1 83 ? -5.281 -22.969 13.109 1 96.5 83 MET A CA 1
ATOM 656 C C . MET A 1 83 ? -3.926 -22.531 13.648 1 96.5 83 MET A C 1
ATOM 658 O O . MET A 1 83 ? -3.504 -21.391 13.43 1 96.5 83 MET A O 1
ATOM 662 N N . ASP A 1 84 ? -3.262 -23.391 14.281 1 97.38 84 ASP A N 1
ATOM 663 C CA . ASP A 1 84 ? -1.977 -23.047 14.883 1 97.38 84 ASP A CA 1
ATOM 664 C C . ASP A 1 84 ? -0.953 -22.672 13.805 1 97.38 84 ASP A C 1
ATOM 666 O O . ASP A 1 84 ? -0.21 -21.703 13.961 1 97.38 84 ASP A O 1
ATOM 670 N N . THR A 1 85 ? -0.912 -23.438 12.758 1 97.94 85 THR A N 1
ATOM 671 C CA . THR A 1 85 ? 0.019 -23.188 11.656 1 97.94 85 THR A CA 1
ATOM 672 C C . THR A 1 85 ? -0.259 -21.844 11.016 1 97.94 85 THR A C 1
ATOM 674 O O . THR A 1 85 ? 0.657 -21.031 10.82 1 97.94 85 THR A O 1
ATOM 677 N N . VAL A 1 86 ? -1.479 -21.578 10.789 1 98.12 86 VAL A N 1
ATOM 678 C CA . VAL A 1 86 ? -1.891 -20.328 10.133 1 98.12 86 VAL A CA 1
ATOM 679 C C . VAL A 1 86 ? -1.619 -19.141 11.047 1 98.12 86 VAL A C 1
ATOM 681 O O . VAL A 1 86 ? -1.058 -18.141 10.617 1 98.12 86 VAL A O 1
ATOM 684 N N . ASN A 1 87 ? -1.978 -19.266 12.258 1 98.19 87 ASN A N 1
ATOM 685 C CA . ASN A 1 87 ? -1.788 -18.172 13.211 1 98.19 87 ASN A CA 1
ATOM 686 C C . ASN A 1 87 ? -0.309 -17.859 13.422 1 98.19 87 ASN A C 1
ATOM 688 O O . ASN A 1 87 ? 0.074 -16.703 13.547 1 98.19 87 ASN A O 1
ATOM 692 N N . ASN A 1 88 ? 0.456 -18.891 13.484 1 98.12 88 ASN A N 1
ATOM 693 C CA . ASN A 1 88 ? 1.896 -18.688 13.609 1 98.12 88 ASN A CA 1
ATOM 694 C C . ASN A 1 88 ? 2.461 -17.922 12.414 1 98.12 88 ASN A C 1
ATOM 696 O O . ASN A 1 88 ? 3.264 -17 12.586 1 98.12 88 ASN A O 1
ATOM 700 N N . ALA A 1 89 ? 2.061 -18.266 11.273 1 98.5 89 ALA A N 1
ATOM 701 C CA . ALA A 1 89 ? 2.518 -17.594 10.062 1 98.5 89 ALA A CA 1
ATOM 702 C C . ALA A 1 89 ? 2.053 -16.141 10.039 1 98.5 89 ALA A C 1
ATOM 704 O O . ALA A 1 89 ? 2.824 -15.234 9.703 1 98.5 89 ALA A O 1
ATOM 705 N N . LYS A 1 90 ? 0.788 -15.922 10.398 1 98.69 90 LYS A N 1
ATOM 706 C CA . LYS A 1 90 ? 0.261 -14.562 10.461 1 98.69 90 LYS A CA 1
ATOM 707 C C . LYS A 1 90 ? 1.12 -13.68 11.367 1 98.69 90 LYS A C 1
ATOM 709 O O . LYS A 1 90 ? 1.483 -12.562 10.992 1 98.69 90 LYS A O 1
ATOM 714 N N . ARG A 1 91 ? 1.442 -14.195 12.5 1 98.5 91 ARG A N 1
ATOM 715 C CA . ARG A 1 91 ? 2.25 -13.453 13.469 1 98.5 91 ARG A CA 1
ATOM 716 C C . ARG A 1 91 ? 3.648 -13.188 12.914 1 98.5 91 ARG A C 1
ATOM 718 O O . ARG A 1 91 ? 4.16 -12.07 13.023 1 98.5 91 ARG A O 1
ATOM 725 N N . LEU A 1 92 ? 4.234 -14.18 12.352 1 98.62 92 LEU A N 1
ATOM 726 C CA . LEU A 1 92 ? 5.582 -14.078 11.805 1 98.62 92 LEU A CA 1
ATOM 727 C C . LEU A 1 92 ? 5.656 -13.008 10.727 1 98.62 92 LEU A C 1
ATOM 729 O O . LEU A 1 92 ? 6.508 -12.117 10.781 1 98.62 92 LEU A O 1
ATOM 733 N N . PHE A 1 93 ? 4.738 -13.078 9.789 1 98.75 93 PHE A N 1
ATOM 734 C CA . PHE A 1 93 ? 4.785 -12.172 8.648 1 98.75 93 PHE A CA 1
ATOM 735 C C . PHE A 1 93 ? 4.375 -10.758 9.062 1 98.75 93 PHE A C 1
ATOM 737 O O . PHE A 1 93 ? 4.895 -9.773 8.531 1 98.75 93 PHE A O 1
ATOM 744 N N . HIS A 1 94 ? 3.445 -10.688 10.023 1 98.69 94 HIS A N 1
ATOM 745 C CA . HIS A 1 94 ? 3.057 -9.383 10.547 1 98.69 94 HIS A CA 1
ATOM 746 C C . HIS A 1 94 ? 4.246 -8.672 11.188 1 98.69 94 HIS A C 1
ATOM 748 O O . HIS A 1 94 ? 4.41 -7.457 11.023 1 98.69 94 HIS A O 1
ATOM 754 N N . ASN A 1 95 ? 5.094 -9.391 11.828 1 98.38 95 ASN A N 1
ATOM 755 C CA . ASN A 1 95 ? 6.145 -8.797 12.648 1 98.38 95 ASN A CA 1
ATOM 756 C C . ASN A 1 95 ? 7.438 -8.625 11.867 1 98.38 95 ASN A C 1
ATOM 758 O O . ASN A 1 95 ? 8.352 -7.93 12.312 1 98.38 95 ASN A O 1
ATOM 762 N N . ALA A 1 96 ? 7.574 -9.234 10.711 1 98.56 96 ALA A N 1
ATOM 763 C CA . ALA A 1 96 ? 8.789 -9.125 9.906 1 98.56 96 ALA A CA 1
ATOM 764 C C . ALA A 1 96 ? 8.875 -7.762 9.234 1 98.56 96 ALA A C 1
ATOM 766 O O . ALA A 1 96 ? 8.031 -7.418 8.406 1 98.56 96 ALA A O 1
ATOM 767 N N . PRO A 1 97 ? 9.914 -7.008 9.492 1 97.44 97 PRO A N 1
ATOM 768 C CA . PRO A 1 97 ? 9.992 -5.652 8.953 1 97.44 97 PRO A CA 1
ATOM 769 C C . PRO A 1 97 ? 10.172 -5.633 7.434 1 97.44 97 PRO A C 1
ATOM 771 O O . PRO A 1 97 ? 9.773 -4.668 6.773 1 97.44 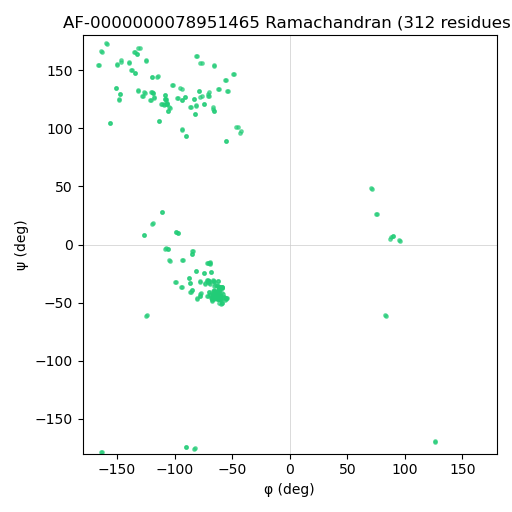97 PRO A O 1
ATOM 774 N N . GLU A 1 98 ? 10.703 -6.707 6.902 1 98.31 98 GLU A N 1
ATOM 775 C CA . GLU A 1 98 ? 10.93 -6.785 5.461 1 98.31 98 GLU A CA 1
ATOM 776 C C . GLU A 1 98 ? 9.617 -6.992 4.707 1 98.31 98 GLU A C 1
ATOM 778 O O . GLU A 1 98 ? 9.539 -6.734 3.504 1 98.31 98 GLU A O 1
ATOM 783 N N . VAL A 1 99 ? 8.656 -7.562 5.461 1 98.81 99 VAL A N 1
ATOM 784 C CA . VAL A 1 99 ? 7.328 -7.754 4.883 1 98.81 99 VAL A CA 1
ATOM 785 C C . VAL A 1 99 ? 6.523 -6.461 4.984 1 98.81 99 VAL A C 1
ATOM 787 O O . VAL A 1 99 ? 6.148 -6.039 6.082 1 98.81 99 VAL A O 1
ATOM 790 N N . GLN A 1 100 ? 6.273 -5.906 3.85 1 98.62 100 GLN A N 1
ATOM 791 C CA . GLN A 1 100 ? 5.48 -4.68 3.846 1 98.62 100 GLN A CA 1
ATOM 792 C C . GLN A 1 100 ? 3.986 -4.992 3.855 1 98.62 100 GLN A C 1
ATOM 794 O O . GLN A 1 100 ? 3.203 -4.277 4.48 1 98.62 100 GLN A O 1
ATOM 799 N N . GLN A 1 101 ? 3.609 -5.988 3.125 1 98.81 101 GLN A N 1
ATOM 800 C CA . GLN A 1 101 ? 2.219 -6.426 3.057 1 98.81 101 GLN A CA 1
ATOM 801 C C . GLN A 1 101 ? 2.117 -7.949 3.1 1 98.81 101 GLN A C 1
ATOM 803 O O . GLN A 1 101 ? 3.018 -8.648 2.635 1 98.81 101 GLN A O 1
ATOM 808 N N . CYS A 1 102 ? 1.007 -8.422 3.65 1 98.88 102 CYS A N 1
ATOM 809 C CA . CYS A 1 102 ? 0.733 -9.852 3.77 1 98.88 102 CYS A CA 1
ATOM 810 C C . CYS A 1 102 ? -0.761 -10.125 3.666 1 98.88 102 CYS A C 1
ATOM 812 O O . CYS A 1 102 ? -1.559 -9.539 4.402 1 98.88 102 CYS A O 1
ATOM 814 N N . TYR A 1 103 ? -1.086 -11.047 2.822 1 98.88 103 TYR A N 1
ATOM 815 C CA . TYR A 1 103 ? -2.473 -11.43 2.572 1 98.88 103 TYR A CA 1
ATOM 816 C C . TYR A 1 103 ? -2.656 -12.93 2.709 1 98.88 103 TYR A C 1
ATOM 818 O O . TYR A 1 103 ? -1.901 -13.711 2.123 1 98.88 103 TYR A O 1
ATOM 826 N N . TYR A 1 104 ? -3.627 -13.352 3.508 1 98.81 104 TYR A N 1
ATOM 827 C CA . TYR A 1 104 ? -4.098 -14.727 3.512 1 98.81 104 TYR A CA 1
ATOM 828 C C . TYR A 1 104 ? -5.117 -14.961 2.402 1 98.81 104 TYR A C 1
ATOM 830 O O . TYR A 1 104 ? -6.117 -14.242 2.307 1 98.81 104 TYR A O 1
ATOM 838 N N . VAL A 1 105 ? -4.832 -15.961 1.582 1 98.62 105 VAL A N 1
ATOM 839 C CA . VAL A 1 105 ? -5.578 -15.977 0.327 1 98.62 105 VAL A CA 1
ATOM 840 C C . VAL A 1 105 ? -6.074 -17.391 0.038 1 98.62 105 VAL A C 1
ATOM 842 O O . VAL A 1 105 ? -5.613 -18.359 0.652 1 98.62 105 VAL A O 1
ATOM 845 N N . THR A 1 106 ? -7.004 -17.453 -0.91 1 96.44 106 THR A N 1
ATOM 846 C CA . THR A 1 106 ? -7.477 -18.719 -1.457 1 96.44 106 THR A CA 1
ATOM 847 C C . THR A 1 106 ? -6.531 -19.219 -2.541 1 96.44 106 THR A C 1
ATOM 849 O O . THR A 1 106 ? -5.434 -18.688 -2.713 1 96.44 106 THR A O 1
ATOM 852 N N . GLY A 1 107 ? -6.887 -20.344 -3.189 1 90.75 107 GLY A N 1
ATOM 853 C CA . GLY A 1 107 ? -6.207 -20.797 -4.391 1 90.75 107 GLY A CA 1
ATOM 854 C C . GLY A 1 107 ? -5.129 -21.828 -4.113 1 90.75 107 GLY A C 1
ATOM 855 O O . GLY A 1 107 ? -4.359 -22.188 -5.008 1 90.75 107 GLY A O 1
ATOM 856 N N . GLY A 1 108 ? -4.996 -22.203 -2.93 1 90.75 108 GLY A N 1
ATOM 857 C CA . GLY A 1 108 ? -3.99 -23.188 -2.57 1 90.75 108 GLY A CA 1
ATOM 858 C C . GLY A 1 108 ? -2.641 -22.578 -2.252 1 90.75 108 GLY A C 1
ATOM 859 O O . GLY A 1 108 ? -1.655 -23.297 -2.066 1 90.75 108 GLY A O 1
ATOM 860 N N . ILE A 1 109 ? -2.342 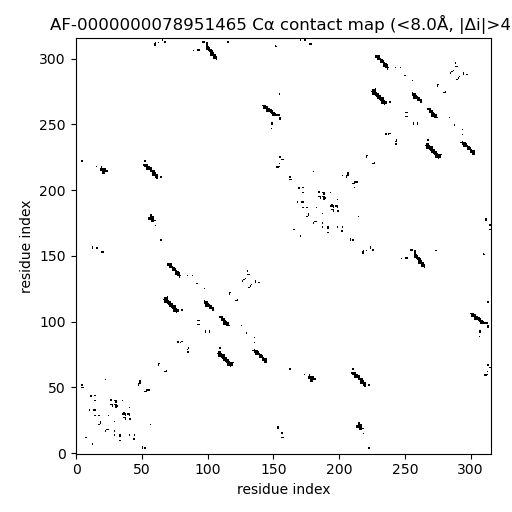-21.328 -2.16 1 92.56 109 ILE A N 1
ATOM 861 C CA . ILE A 1 109 ? -1.084 -20.625 -1.942 1 92.56 109 ILE A CA 1
ATOM 862 C C . ILE A 1 109 ? -0.913 -20.328 -0.455 1 92.56 109 ILE A C 1
ATOM 864 O O . ILE A 1 109 ? 0.196 -20.406 0.078 1 92.56 109 ILE A O 1
ATOM 868 N N . SER A 1 110 ? -1.936 -20 0.372 1 98.25 110 SER A N 1
ATOM 869 C CA . SER A 1 110 ? -2.039 -19.609 1.774 1 98.25 110 SER A CA 1
ATOM 870 C C . SER A 1 110 ? -1.77 -18.125 1.955 1 98.25 110 SER A C 1
ATOM 872 O O . SER A 1 110 ? -2.674 -17.359 2.305 1 98.25 110 SER A O 1
ATOM 874 N N . PHE A 1 111 ? -0.456 -17.672 1.54 1 98.88 111 PHE A N 1
ATOM 875 C CA . PHE A 1 111 ? -0.152 -16.266 1.732 1 98.88 111 PHE A CA 1
ATOM 876 C C . PHE A 1 111 ? 0.509 -15.68 0.491 1 98.88 111 PHE A C 1
ATOM 878 O O . PHE A 1 111 ? 1.302 -16.344 -0.172 1 98.88 111 PHE A O 1
ATOM 885 N N . VAL A 1 112 ? 0.229 -14.406 0.26 1 98.88 112 VAL A N 1
ATOM 886 C CA . VAL A 1 112 ? 0.989 -13.562 -0.66 1 98.88 112 VAL A CA 1
ATOM 887 C C . VAL A 1 112 ? 1.62 -12.398 0.102 1 98.88 112 VAL A C 1
ATOM 889 O O . VAL A 1 112 ? 0.932 -11.68 0.829 1 98.88 112 VAL A O 1
ATOM 892 N N . LEU A 1 113 ? 2.9 -12.242 -0.034 1 98.94 113 LEU A N 1
ATOM 893 C CA . LEU A 1 113 ? 3.646 -11.18 0.63 1 98.94 113 LEU A CA 1
ATOM 894 C C . LEU A 1 113 ? 4.215 -10.195 -0.388 1 98.94 113 LEU A C 1
ATOM 896 O O . LEU A 1 113 ? 4.625 -10.594 -1.48 1 98.94 113 LEU A O 1
ATOM 900 N N . ILE A 1 114 ? 4.262 -8.969 -0.053 1 98.88 114 ILE A N 1
ATOM 901 C CA . ILE A 1 114 ? 5.102 -7.973 -0.711 1 98.88 114 ILE A CA 1
ATOM 902 C C . ILE A 1 114 ? 6.242 -7.562 0.219 1 98.88 114 ILE A C 1
ATOM 904 O O . ILE A 1 114 ? 6.004 -7.074 1.324 1 98.88 114 ILE A O 1
ATOM 908 N N . MET A 1 115 ? 7.457 -7.773 -0.225 1 98.81 115 MET A N 1
ATOM 909 C CA . MET A 1 115 ? 8.641 -7.488 0.574 1 98.81 115 MET A CA 1
ATOM 910 C C . MET A 1 115 ? 9.531 -6.457 -0.117 1 98.81 115 MET A C 1
ATOM 912 O O . MET A 1 115 ? 9.656 -6.461 -1.343 1 98.81 115 MET A O 1
ATOM 916 N N . LEU A 1 116 ? 10.141 -5.621 0.619 1 98.62 116 LEU A N 1
ATOM 917 C CA . LEU A 1 116 ? 11.141 -4.68 0.144 1 98.62 116 LEU A CA 1
ATOM 918 C C . LEU A 1 116 ? 12.477 -4.906 0.846 1 98.62 116 LEU A C 1
ATOM 920 O O . LEU A 1 116 ? 12.523 -5.031 2.072 1 98.62 116 LEU A O 1
ATOM 924 N N . LEU A 1 117 ? 13.492 -4.973 0.068 1 98.31 117 LEU A N 1
ATOM 925 C CA . LEU A 1 117 ? 14.828 -5.285 0.572 1 98.31 117 LEU A CA 1
ATOM 926 C C . LEU A 1 117 ? 15.883 -4.426 -0.112 1 98.31 117 LEU A C 1
ATOM 928 O O . LEU A 1 117 ? 15.68 -3.959 -1.235 1 98.31 117 LEU A O 1
ATOM 932 N N . PRO A 1 118 ? 17.031 -4.242 0.53 1 97.69 118 PRO A N 1
ATOM 933 C CA . PRO A 1 118 ? 18.047 -3.363 -0.051 1 97.69 118 PRO A CA 1
ATOM 934 C C . PRO A 1 118 ? 18.828 -4.035 -1.178 1 97.69 118 PRO A C 1
ATOM 936 O O . PRO A 1 118 ? 19.328 -3.352 -2.074 1 97.69 118 PRO A O 1
ATOM 939 N N . ASP A 1 119 ? 19 -5.379 -1.056 1 97.12 119 ASP A N 1
ATOM 940 C CA . ASP A 1 119 ? 19.812 -6.074 -2.049 1 97.12 119 ASP A CA 1
ATOM 941 C C . ASP A 1 119 ? 19.578 -7.582 -1.997 1 97.12 119 ASP A C 1
ATOM 943 O O . ASP A 1 119 ? 18.734 -8.055 -1.226 1 97.12 119 ASP A O 1
ATOM 947 N N . ILE A 1 120 ? 20.281 -8.258 -2.83 1 97.06 120 ILE A N 1
ATOM 948 C CA . ILE A 1 120 ? 20.047 -9.688 -3.01 1 97.06 120 ILE A CA 1
ATOM 949 C C . ILE A 1 120 ? 20.516 -10.453 -1.776 1 97.06 120 ILE A C 1
ATOM 951 O O . ILE A 1 120 ? 19.938 -11.469 -1.399 1 97.06 120 ILE A O 1
ATOM 955 N N . THR A 1 121 ? 21.562 -9.969 -1.094 1 98.12 121 THR A N 1
ATOM 956 C CA . THR A 1 121 ? 22.047 -10.602 0.127 1 98.12 121 THR A CA 1
ATOM 957 C C . THR A 1 121 ? 20.984 -10.57 1.215 1 98.12 121 THR A C 1
ATOM 959 O O . THR A 1 121 ? 20.703 -11.586 1.854 1 98.12 121 THR A O 1
ATOM 962 N N . ALA A 1 122 ? 20.406 -9.398 1.375 1 98 122 ALA A N 1
ATOM 963 C CA . ALA A 1 122 ? 19.312 -9.266 2.326 1 98 122 ALA A CA 1
ATOM 964 C C . ALA A 1 122 ? 18.141 -10.164 1.934 1 98 122 ALA A C 1
ATOM 966 O O . ALA A 1 122 ? 17.484 -10.766 2.797 1 98 122 ALA A O 1
ATOM 967 N N . TYR A 1 123 ? 17.906 -10.25 0.634 1 98.31 123 TYR A N 1
ATOM 968 C CA . TYR A 1 123 ? 16.844 -11.109 0.138 1 98.31 123 TYR A CA 1
ATOM 969 C C . TYR A 1 123 ? 17.078 -12.562 0.535 1 98.31 123 TYR A C 1
ATOM 971 O O . TYR A 1 123 ? 16.203 -13.219 1.084 1 98.31 123 TYR A O 1
ATOM 979 N N . GLU A 1 124 ? 18.203 -13.023 0.27 1 97.81 124 GLU A N 1
ATOM 980 C CA . GLU A 1 124 ? 18.547 -14.406 0.583 1 97.81 124 GLU A CA 1
ATOM 981 C C . GLU A 1 124 ? 18.438 -14.68 2.08 1 97.81 124 GLU A C 1
ATOM 983 O O . GLU A 1 124 ? 17.844 -15.688 2.488 1 97.81 124 GLU A O 1
ATOM 988 N N . ALA A 1 125 ? 18.984 -13.789 2.902 1 98.25 125 ALA A N 1
ATOM 989 C CA . ALA A 1 125 ? 18.938 -13.953 4.355 1 98.25 125 ALA A CA 1
ATOM 990 C C . ALA A 1 125 ? 17.5 -13.969 4.859 1 98.25 125 ALA A C 1
ATOM 992 O O . ALA A 1 125 ? 17.141 -14.805 5.699 1 98.25 125 ALA A O 1
ATOM 993 N N . THR A 1 126 ? 16.719 -13.078 4.336 1 98.5 126 THR A N 1
ATOM 994 C CA . THR A 1 126 ? 15.328 -12.969 4.758 1 98.5 126 THR A CA 1
ATOM 995 C C . THR A 1 126 ? 14.547 -14.211 4.363 1 98.5 126 THR A C 1
ATOM 997 O O . THR A 1 126 ? 13.773 -14.75 5.164 1 98.5 126 THR A O 1
ATOM 1000 N N . THR A 1 127 ? 14.672 -14.711 3.107 1 97.94 127 THR A N 1
ATOM 1001 C CA . THR A 1 127 ? 13.93 -15.875 2.627 1 97.94 127 THR A CA 1
ATOM 1002 C C . THR A 1 127 ? 14.344 -17.141 3.383 1 97.94 127 THR A C 1
ATOM 1004 O O . THR A 1 127 ? 13.508 -18 3.662 1 97.94 127 THR A O 1
ATOM 1007 N N . ARG A 1 128 ? 15.609 -17.203 3.723 1 97.81 128 ARG A N 1
ATOM 1008 C CA . ARG A 1 128 ? 16.047 -18.328 4.551 1 97.81 128 ARG A CA 1
ATOM 1009 C C . ARG A 1 128 ? 15.375 -18.297 5.918 1 97.81 128 ARG A C 1
ATOM 1011 O O . ARG A 1 128 ? 14.844 -19.312 6.375 1 97.81 128 ARG A O 1
ATOM 1018 N N . ARG A 1 129 ? 15.352 -17.141 6.496 1 97.94 129 ARG A N 1
ATOM 1019 C CA . ARG A 1 129 ? 14.812 -16.969 7.844 1 97.94 129 ARG A CA 1
ATOM 1020 C C . ARG A 1 129 ? 13.297 -17.172 7.855 1 97.94 129 ARG A C 1
ATOM 1022 O O . ARG A 1 129 ? 12.766 -17.891 8.703 1 97.94 129 ARG A O 1
ATOM 1029 N N . LEU A 1 130 ? 12.617 -16.641 6.902 1 98.44 130 LEU A N 1
ATOM 1030 C CA . LEU A 1 130 ? 11.156 -16.625 6.945 1 98.44 130 LEU A CA 1
ATOM 1031 C C . LEU A 1 130 ? 10.578 -17.891 6.34 1 98.44 130 LEU A C 1
ATOM 1033 O O . LEU A 1 130 ? 9.484 -18.328 6.719 1 98.44 130 LEU A O 1
ATOM 1037 N N . PHE A 1 131 ? 11.305 -18.5 5.383 1 98.12 131 PHE A N 1
ATOM 1038 C CA . PHE A 1 131 ? 10.672 -19.562 4.598 1 98.12 131 PHE A CA 1
ATOM 1039 C C . PHE A 1 131 ? 11.477 -20.844 4.672 1 98.12 131 PHE A C 1
ATOM 1041 O O . PHE A 1 131 ? 11 -21.859 5.184 1 98.12 131 PHE A O 1
ATOM 1048 N N . SER A 1 132 ? 12.711 -20.812 4.223 1 96.88 132 SER A N 1
ATOM 1049 C CA . SER A 1 132 ? 13.508 -22.031 4.047 1 96.88 132 SER A CA 1
ATOM 1050 C C . SER A 1 132 ? 13.719 -22.75 5.375 1 96.88 132 SER A C 1
ATOM 1052 O O . SER A 1 132 ? 13.68 -23.969 5.438 1 96.88 132 SER A O 1
ATOM 1054 N N . ASP A 1 133 ? 13.875 -22.031 6.43 1 96.81 133 ASP A N 1
ATOM 1055 C CA . ASP A 1 133 ? 14.18 -22.625 7.73 1 96.81 133 ASP A CA 1
ATOM 1056 C C . ASP A 1 133 ? 12.914 -22.75 8.578 1 96.81 133 ASP A C 1
ATOM 1058 O O . ASP A 1 133 ? 13 -23.016 9.781 1 96.81 133 ASP A O 1
ATOM 1062 N N . ASN A 1 134 ? 11.812 -22.547 8.031 1 97.31 134 ASN A N 1
ATOM 1063 C CA . ASN A 1 134 ? 10.539 -22.594 8.742 1 97.31 134 ASN A CA 1
ATOM 1064 C C . ASN A 1 134 ? 9.766 -23.875 8.438 1 97.31 134 ASN A C 1
ATOM 1066 O O . ASN A 1 134 ? 9.305 -24.062 7.312 1 97.31 134 ASN A O 1
ATOM 1070 N N . ASP A 1 135 ? 9.5 -24.719 9.414 1 96.75 135 ASP A N 1
ATOM 1071 C CA . ASP A 1 135 ? 8.914 -26.031 9.25 1 96.75 135 ASP A CA 1
ATOM 1072 C C . ASP A 1 135 ? 7.438 -25.938 8.867 1 96.75 135 ASP A C 1
ATOM 1074 O O . ASP A 1 135 ? 6.848 -26.906 8.383 1 96.75 135 ASP A O 1
ATOM 1078 N N . ASP A 1 136 ? 6.902 -24.797 9.062 1 97.69 136 ASP A N 1
ATOM 1079 C CA . ASP A 1 136 ? 5.484 -24.609 8.758 1 97.69 136 ASP A CA 1
ATOM 1080 C C . ASP A 1 136 ? 5.273 -24.297 7.281 1 97.69 136 ASP A C 1
ATOM 1082 O O . ASP A 1 136 ? 4.137 -24.281 6.801 1 97.69 136 ASP A O 1
ATOM 1086 N N . ILE A 1 137 ? 6.348 -24.125 6.543 1 98.31 137 ILE A N 1
ATOM 1087 C CA . ILE A 1 137 ? 6.254 -23.734 5.141 1 98.31 137 ILE A CA 1
ATOM 1088 C C . ILE A 1 137 ? 6.613 -24.922 4.25 1 98.31 137 ILE A C 1
ATOM 1090 O O . ILE A 1 137 ? 7.723 -25.453 4.332 1 98.31 137 ILE A O 1
ATOM 1094 N N . ALA A 1 138 ? 5.668 -25.266 3.453 1 98.31 138 ALA A N 1
ATOM 1095 C CA . ALA A 1 138 ? 5.883 -26.375 2.518 1 98.31 138 ALA A CA 1
ATOM 1096 C C . ALA A 1 138 ? 6.727 -25.922 1.327 1 98.31 138 ALA A C 1
ATOM 1098 O O . ALA A 1 138 ? 7.625 -26.641 0.889 1 98.31 138 ALA A O 1
ATOM 1099 N N . SER A 1 139 ? 6.449 -24.812 0.795 1 98 139 SER A N 1
ATOM 1100 C CA . SER A 1 139 ? 7.172 -24.234 -0.34 1 98 139 SER A CA 1
ATOM 1101 C C . SER A 1 139 ? 6.875 -22.75 -0.497 1 98 139 SER A C 1
ATOM 1103 O O . SER A 1 139 ? 5.957 -22.219 0.131 1 98 139 SER A O 1
ATOM 1105 N N . PHE A 1 140 ? 7.68 -22.109 -1.299 1 98 140 PHE A N 1
ATOM 1106 C CA . PHE A 1 140 ? 7.441 -20.703 -1.649 1 98 140 PHE A CA 1
ATOM 1107 C C . PHE A 1 140 ? 7.984 -20.406 -3.041 1 98 140 PHE A C 1
ATOM 1109 O O . PHE A 1 140 ? 8.867 -21.109 -3.539 1 98 140 PHE A O 1
ATOM 1116 N N . ARG A 1 141 ? 7.355 -19.391 -3.578 1 97 141 ARG A N 1
ATOM 1117 C CA . ARG A 1 141 ? 7.75 -18.875 -4.883 1 97 141 ARG A CA 1
ATOM 1118 C C . ARG A 1 141 ? 7.898 -17.359 -4.848 1 97 141 ARG A C 1
ATOM 1120 O O . ARG A 1 141 ? 7.031 -16.656 -4.32 1 97 141 ARG A O 1
ATOM 1127 N N . THR A 1 142 ? 9.047 -16.953 -5.41 1 97.69 142 THR A N 1
ATOM 1128 C CA . THR A 1 142 ? 9.305 -15.516 -5.406 1 97.69 142 THR A CA 1
ATOM 1129 C C . THR A 1 142 ? 9.156 -14.938 -6.809 1 97.69 142 THR A C 1
ATOM 1131 O O . THR A 1 142 ? 9.727 -15.461 -7.766 1 97.69 142 THR A O 1
ATOM 1134 N N . LEU A 1 143 ? 8.391 -13.914 -6.926 1 98.31 143 LEU A N 1
ATOM 1135 C CA . LEU A 1 143 ? 8.312 -13.086 -8.125 1 98.31 143 LEU A CA 1
ATOM 1136 C C . LEU A 1 143 ? 9.023 -11.75 -7.918 1 98.31 143 LEU A C 1
ATOM 1138 O O . LEU A 1 143 ? 8.602 -10.938 -7.098 1 98.31 143 LEU A O 1
ATOM 1142 N N . ILE A 1 144 ? 10.078 -11.562 -8.664 1 98.31 144 ILE A N 1
ATOM 1143 C CA . ILE A 1 144 ? 10.781 -10.289 -8.562 1 98.31 144 ILE A CA 1
ATOM 1144 C C . ILE A 1 144 ? 10.031 -9.219 -9.352 1 98.31 144 ILE A C 1
ATOM 1146 O O . ILE A 1 144 ? 9.633 -9.453 -10.5 1 98.31 144 ILE A O 1
ATOM 1150 N N . VAL A 1 145 ? 9.836 -8.109 -8.758 1 98.75 145 VAL A N 1
ATOM 1151 C CA . VAL A 1 145 ? 9.141 -7.004 -9.414 1 98.75 145 VAL A CA 1
ATOM 1152 C C . VAL A 1 145 ? 10.109 -6.25 -10.312 1 98.75 145 VAL A C 1
ATOM 1154 O O . VAL A 1 145 ? 11.109 -5.695 -9.844 1 98.75 145 VAL A O 1
ATOM 1157 N N . LEU A 1 146 ? 9.805 -6.23 -11.516 1 97.75 146 LEU A N 1
ATOM 1158 C CA . LEU A 1 146 ? 10.625 -5.523 -12.492 1 97.75 146 LEU A CA 1
ATOM 1159 C C . LEU A 1 146 ? 10.219 -4.055 -12.586 1 97.75 146 LEU A C 1
ATOM 1161 O O . LEU A 1 146 ? 11.055 -3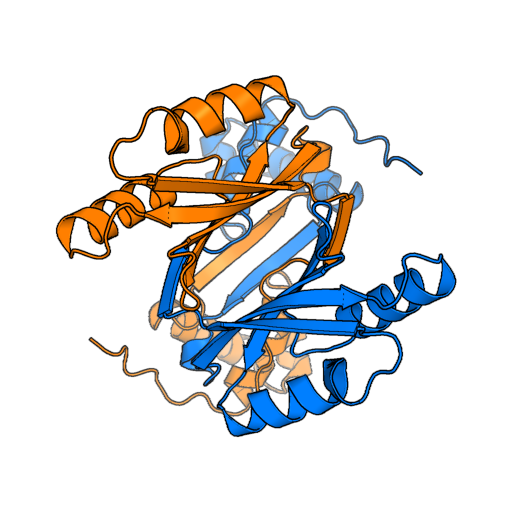.197 -12.883 1 97.75 146 LEU A O 1
ATOM 1165 N N . ASP A 1 147 ? 8.969 -3.824 -12.391 1 97.62 147 ASP A N 1
ATOM 1166 C CA . ASP A 1 147 ? 8.414 -2.475 -12.43 1 97.62 147 ASP A CA 1
ATOM 1167 C C . ASP A 1 147 ? 7.191 -2.354 -11.523 1 97.62 147 ASP A C 1
ATOM 1169 O O . ASP A 1 147 ? 6.344 -3.248 -11.492 1 97.62 147 ASP A O 1
ATOM 1173 N N . ARG A 1 148 ? 7.145 -1.312 -10.773 1 97.94 148 ARG A N 1
ATOM 1174 C CA . ARG A 1 148 ? 5.969 -0.96 -9.984 1 97.94 148 ARG A CA 1
ATOM 1175 C C . ARG A 1 148 ? 5.062 0.002 -10.742 1 97.94 148 ARG A C 1
ATOM 1177 O O . ARG A 1 148 ? 5.262 1.218 -10.695 1 97.94 148 ARG A O 1
ATOM 1184 N N . ILE A 1 149 ? 4.062 -0.471 -11.344 1 98.31 149 ILE A N 1
ATOM 1185 C CA . ILE A 1 149 ? 3.221 0.306 -12.242 1 98.31 149 ILE A CA 1
ATOM 1186 C C . ILE A 1 149 ? 2.289 1.207 -11.438 1 98.31 149 ILE A C 1
ATOM 1188 O O . ILE A 1 149 ? 2.023 2.346 -11.828 1 98.31 149 ILE A O 1
ATOM 1192 N N . LYS A 1 150 ? 1.745 0.7 -10.406 1 97.94 150 LYS A N 1
ATOM 1193 C CA . LYS A 1 150 ? 0.802 1.383 -9.523 1 97.94 150 LYS A CA 1
ATOM 1194 C C . LYS A 1 150 ? 0.939 0.89 -8.086 1 97.94 150 LYS A C 1
ATOM 1196 O O . LYS A 1 150 ? 0.94 -0.317 -7.836 1 97.94 150 LYS A O 1
ATOM 1201 N N . THR A 1 151 ? 1.174 1.865 -7.168 1 96.38 151 THR A N 1
ATOM 1202 C CA . THR A 1 151 ? 1.27 1.539 -5.746 1 96.38 151 THR A CA 1
ATOM 1203 C C . THR A 1 151 ? 0.431 2.502 -4.914 1 96.38 151 THR A C 1
ATOM 1205 O O . THR A 1 151 ? -0.004 3.545 -5.41 1 96.38 151 THR A O 1
ATOM 1208 N N . GLY A 1 152 ? 0.19 2.1 -3.707 1 94.06 152 GLY A N 1
ATOM 1209 C CA . GLY A 1 152 ? -0.535 2.982 -2.807 1 94.06 152 GLY A CA 1
ATOM 1210 C C . GLY A 1 152 ? -1.761 2.332 -2.193 1 94.06 152 GLY A C 1
ATOM 1211 O O . GLY A 1 152 ? -1.913 1.109 -2.244 1 94.06 152 GLY A O 1
ATOM 1212 N N . SER A 1 153 ? -2.551 3.191 -1.547 1 96.94 153 SER A N 1
ATOM 1213 C CA . SER A 1 153 ? -3.652 2.67 -0.744 1 96.94 153 SER A CA 1
ATOM 1214 C C . SER A 1 153 ? -4.977 3.314 -1.139 1 96.94 153 SER A C 1
ATOM 1216 O O . SER A 1 153 ? -5.992 3.129 -0.461 1 96.94 153 SER A O 1
ATOM 1218 N N . GLU A 1 154 ? -4.934 4.109 -2.273 1 97.19 154 GLU A N 1
ATOM 1219 C CA . GLU A 1 154 ? -6.156 4.797 -2.684 1 97.19 154 GLU A CA 1
ATOM 1220 C C . GLU A 1 154 ? -7.262 3.803 -3.021 1 97.19 154 GLU A C 1
ATOM 1222 O O . GLU A 1 154 ? -7.012 2.783 -3.668 1 97.19 154 GLU A O 1
ATOM 1227 N N . ILE A 1 155 ? -8.461 4.059 -2.516 1 97.5 155 ILE A N 1
ATOM 1228 C CA . ILE A 1 155 ? -9.594 3.188 -2.795 1 97.5 155 ILE A CA 1
ATOM 1229 C C . ILE A 1 155 ? -10.742 4.008 -3.383 1 97.5 155 ILE A C 1
ATOM 1231 O O . ILE A 1 155 ? -10.781 5.23 -3.236 1 97.5 155 ILE A O 1
ATOM 1235 N N . ILE A 1 156 ? -11.641 3.35 -4.086 1 97.38 156 ILE A N 1
ATOM 1236 C CA . ILE A 1 156 ? -12.844 3.996 -4.613 1 97.38 156 ILE A CA 1
ATOM 1237 C C . ILE A 1 156 ? -13.789 4.336 -3.467 1 97.38 156 ILE A C 1
ATOM 1239 O O . ILE A 1 156 ? -14.109 3.479 -2.641 1 97.38 156 ILE A O 1
ATOM 1243 N N . ILE A 1 157 ? -14.188 5.516 -3.43 1 97.25 157 ILE A N 1
ATOM 1244 C CA . ILE A 1 157 ? -15.188 5.949 -2.457 1 97.25 157 ILE A CA 1
ATOM 1245 C C . ILE A 1 157 ? -16.484 6.336 -3.18 1 97.25 157 ILE A C 1
ATOM 1247 O O . ILE A 1 157 ? -16.531 7.359 -3.865 1 97.25 157 ILE A O 1
ATOM 1251 N N . PRO A 1 158 ? -17.438 5.473 -3.051 1 91.31 158 PRO A N 1
ATOM 1252 C CA . PRO A 1 158 ? -18.672 5.719 -3.799 1 91.31 158 PRO A CA 1
ATOM 1253 C C . PRO A 1 158 ? -19.375 7.004 -3.369 1 91.31 158 PRO A C 1
ATOM 1255 O O . PRO A 1 158 ? -19.203 7.453 -2.232 1 91.31 158 PRO A O 1
ATOM 1258 N N . MET B 1 1 ? 15.461 9.305 -16.078 1 40.12 1 MET B N 1
ATOM 1259 C CA . MET B 1 1 ? 16.703 9.734 -15.438 1 40.12 1 MET B CA 1
ATOM 1260 C C . MET B 1 1 ? 16.734 9.312 -13.969 1 40.12 1 MET B C 1
ATOM 1262 O O . MET B 1 1 ? 15.719 9.367 -13.281 1 40.12 1 MET B O 1
ATOM 1266 N N . GLU B 1 2 ? 17.625 8.367 -13.688 1 48.38 2 GLU B N 1
ATOM 1267 C CA . GLU B 1 2 ? 17.828 7.941 -12.305 1 48.38 2 GLU B CA 1
ATOM 1268 C C . GLU B 1 2 ? 17.875 9.141 -11.367 1 48.38 2 GLU B C 1
ATOM 1270 O O . GLU B 1 2 ? 18.641 10.086 -11.594 1 48.38 2 GLU B O 1
ATOM 1275 N N . LYS B 1 3 ? 16.75 9.406 -10.797 1 58.03 3 LYS B N 1
ATOM 1276 C CA . LYS B 1 3 ? 16.703 10.555 -9.891 1 58.03 3 LYS B CA 1
ATOM 1277 C C . LYS B 1 3 ? 17.922 10.555 -8.961 1 58.03 3 LYS B C 1
ATOM 1279 O O . LYS B 1 3 ? 18.234 9.539 -8.336 1 58.03 3 LYS B O 1
ATOM 1284 N N . ALA B 1 4 ? 18.922 11.344 -9.219 1 61.28 4 ALA B N 1
ATOM 1285 C CA . ALA B 1 4 ? 20.016 11.578 -8.273 1 61.28 4 ALA B CA 1
ATOM 1286 C C . ALA B 1 4 ? 19.484 12.07 -6.93 1 61.28 4 ALA B C 1
ATOM 1288 O O . ALA B 1 4 ? 18.969 13.188 -6.836 1 61.28 4 ALA B O 1
ATOM 1289 N N . TYR B 1 5 ? 19.188 11 -6.07 1 66.31 5 TYR B N 1
ATOM 1290 C CA . TYR B 1 5 ? 18.672 11.461 -4.781 1 66.31 5 TYR B CA 1
ATOM 1291 C C . TYR B 1 5 ? 19.781 12.125 -3.963 1 66.31 5 TYR B C 1
ATOM 1293 O O . TYR B 1 5 ? 20.953 11.742 -4.059 1 66.31 5 TYR B O 1
ATOM 1301 N N . ARG B 1 6 ? 19.484 13.328 -3.467 1 70.88 6 ARG B N 1
ATOM 1302 C CA . ARG B 1 6 ? 20.406 13.891 -2.48 1 70.88 6 ARG B CA 1
ATOM 1303 C C . ARG B 1 6 ? 20.734 12.875 -1.396 1 70.88 6 ARG B C 1
ATOM 1305 O O . ARG B 1 6 ? 19.922 12.008 -1.082 1 70.88 6 ARG B O 1
ATOM 1312 N N . ASN B 1 7 ? 21.938 12.922 -0.88 1 86.94 7 ASN B N 1
ATOM 1313 C CA . ASN B 1 7 ? 22.375 12.062 0.214 1 86.94 7 ASN B CA 1
ATOM 1314 C C . ASN B 1 7 ? 21.625 12.383 1.506 1 86.94 7 ASN B C 1
ATOM 1316 O O . ASN B 1 7 ? 21.625 13.523 1.967 1 86.94 7 ASN B O 1
ATOM 1320 N N . LEU B 1 8 ? 20.891 11.484 2.008 1 96 8 LEU B N 1
ATOM 1321 C CA . LEU B 1 8 ? 20.188 11.641 3.275 1 96 8 LEU B CA 1
ATOM 1322 C C . LEU B 1 8 ? 21.156 11.484 4.453 1 96 8 LEU B C 1
ATOM 1324 O O . LEU B 1 8 ? 21.906 10.516 4.516 1 96 8 LEU B O 1
ATOM 1328 N N . ASP B 1 9 ? 21.156 12.43 5.316 1 96.31 9 ASP B N 1
ATOM 1329 C CA . ASP B 1 9 ? 21.938 12.234 6.535 1 96.31 9 ASP B CA 1
ATOM 1330 C C . ASP B 1 9 ? 21.094 11.578 7.629 1 96.31 9 ASP B C 1
ATOM 1332 O O . ASP B 1 9 ? 19.969 11.148 7.379 1 96.31 9 ASP B O 1
ATOM 1336 N N . ALA B 1 10 ? 21.672 11.477 8.797 1 97.19 10 ALA B N 1
ATOM 1337 C CA . ALA B 1 10 ? 21.031 10.75 9.891 1 97.19 10 ALA B CA 1
ATOM 1338 C C . ALA B 1 10 ? 19.75 11.445 10.344 1 97.19 10 ALA B C 1
ATOM 1340 O O . ALA B 1 10 ? 18.797 10.789 10.75 1 97.19 10 ALA B O 1
ATOM 1341 N N . PHE B 1 11 ? 19.734 12.742 10.234 1 98 11 PHE B N 1
ATOM 1342 C CA . PHE B 1 11 ? 18.562 13.492 10.648 1 98 11 PHE B CA 1
ATOM 1343 C C . PHE B 1 11 ? 17.406 13.281 9.672 1 98 11 PHE B C 1
ATOM 1345 O O . PHE B 1 11 ? 16.266 13.07 10.086 1 98 11 PHE B O 1
ATOM 1352 N N . ASP B 1 12 ? 17.734 13.336 8.391 1 98.06 12 ASP B N 1
ATOM 1353 C CA . ASP B 1 12 ? 16.734 13.086 7.371 1 98.06 12 ASP B CA 1
ATOM 1354 C C . ASP B 1 12 ? 16.062 11.727 7.582 1 98.06 12 ASP B C 1
ATOM 1356 O O . ASP B 1 12 ? 14.836 11.617 7.57 1 98.06 12 ASP B O 1
ATOM 1360 N N . ARG B 1 13 ? 16.906 10.727 7.824 1 98.25 13 ARG B N 1
ATOM 1361 C CA . ARG B 1 13 ? 16.406 9.367 7.988 1 98.25 13 ARG B CA 1
ATOM 1362 C C . ARG B 1 13 ? 15.539 9.242 9.234 1 98.25 13 ARG B C 1
ATOM 1364 O O . ARG B 1 13 ? 14.508 8.562 9.219 1 98.25 13 ARG B O 1
ATOM 1371 N N . ALA B 1 14 ? 15.945 9.875 10.258 1 98.56 14 ALA B N 1
ATOM 1372 C CA . ALA B 1 14 ? 15.172 9.852 11.5 1 98.56 14 ALA B CA 1
ATOM 1373 C C . ALA B 1 14 ? 13.805 10.492 11.305 1 98.56 14 ALA B C 1
ATOM 1375 O O . ALA B 1 14 ? 12.797 9.969 11.789 1 98.56 14 ALA B O 1
ATOM 1376 N N . ILE B 1 15 ? 13.766 11.578 10.594 1 98.81 15 ILE B N 1
ATOM 1377 C CA . ILE B 1 15 ? 12.516 12.273 10.312 1 98.81 15 ILE B CA 1
ATOM 1378 C C . ILE B 1 15 ? 11.602 11.383 9.477 1 98.81 15 ILE B C 1
ATOM 1380 O O . ILE B 1 15 ? 10.414 11.25 9.773 1 98.81 15 ILE B O 1
ATOM 1384 N N . LEU B 1 16 ? 12.164 10.758 8.477 1 98.75 16 LEU B N 1
ATOM 1385 C CA . LEU B 1 16 ? 11.391 9.898 7.586 1 98.75 16 LEU B CA 1
ATOM 1386 C C . LEU B 1 16 ? 10.766 8.734 8.352 1 98.75 16 LEU B C 1
ATOM 1388 O O . LEU B 1 16 ? 9.641 8.336 8.062 1 98.75 16 LEU B O 1
ATOM 1392 N N . ARG B 1 17 ? 11.516 8.188 9.344 1 98.62 17 ARG B N 1
ATOM 1393 C CA . ARG B 1 17 ? 11 7.082 10.156 1 98.62 17 ARG B CA 1
ATOM 1394 C C . ARG B 1 17 ? 9.758 7.512 10.93 1 98.62 17 ARG B C 1
ATOM 1396 O O . ARG B 1 17 ? 8.836 6.711 11.125 1 98.62 17 ARG B O 1
ATOM 1403 N N . ILE B 1 18 ? 9.711 8.719 11.273 1 98.75 18 ILE B N 1
ATOM 1404 C CA . ILE B 1 18 ? 8.594 9.234 12.062 1 98.75 18 ILE B CA 1
ATOM 1405 C C . ILE B 1 18 ? 7.402 9.516 11.156 1 98.75 18 ILE B C 1
ATOM 1407 O O . ILE B 1 18 ? 6.297 9.016 11.398 1 98.75 18 ILE B O 1
ATOM 1411 N N . ILE B 1 19 ? 7.637 10.172 10.039 1 98.75 19 ILE B N 1
ATOM 1412 C CA . ILE B 1 19 ? 6.52 10.727 9.281 1 98.75 19 ILE B CA 1
ATOM 1413 C C . ILE B 1 19 ? 5.883 9.641 8.422 1 98.75 19 ILE B C 1
ATOM 1415 O O . ILE B 1 19 ? 4.719 9.75 8.031 1 98.75 19 ILE B O 1
ATOM 1419 N N . GLN B 1 20 ? 6.594 8.539 8.078 1 98.62 20 GLN B N 1
ATOM 1420 C CA . GLN B 1 20 ? 5.938 7.48 7.312 1 98.62 20 GLN B CA 1
ATOM 1421 C C . GLN B 1 20 ? 4.898 6.754 8.164 1 98.62 20 GLN B C 1
ATOM 1423 O O . GLN B 1 20 ? 4.031 6.059 7.629 1 98.62 20 GLN B O 1
ATOM 1428 N N . ARG B 1 21 ? 5.031 6.992 9.508 1 97.69 21 ARG B N 1
ATOM 1429 C CA . ARG B 1 21 ? 4.062 6.395 10.422 1 97.69 21 ARG B CA 1
ATOM 1430 C C . ARG B 1 21 ? 2.988 7.398 10.812 1 97.69 21 ARG B C 1
ATOM 1432 O O . ARG B 1 21 ? 1.839 7.023 11.055 1 97.69 21 ARG B O 1
ATOM 1439 N N . ASP B 1 22 ? 3.432 8.641 10.867 1 98.31 22 ASP B N 1
ATOM 1440 C CA . ASP B 1 22 ? 2.543 9.734 11.258 1 98.31 22 ASP B CA 1
ATOM 1441 C C . ASP B 1 22 ? 3.039 11.07 10.711 1 98.31 22 ASP B C 1
ATOM 1443 O O . ASP B 1 22 ? 3.9 11.711 11.312 1 98.31 22 ASP B O 1
ATOM 1447 N N . ASN B 1 23 ? 2.387 11.516 9.719 1 98.56 23 ASN B N 1
ATOM 1448 C CA . ASN B 1 23 ? 2.848 12.766 9.117 1 98.56 23 ASN B CA 1
ATOM 1449 C C . ASN B 1 23 ? 2.066 13.961 9.648 1 98.56 23 ASN B C 1
ATOM 1451 O O . ASN B 1 23 ? 2.17 15.062 9.117 1 98.56 23 ASN B O 1
ATOM 1455 N N . LYS B 1 24 ? 1.285 13.711 10.656 1 97.69 24 LYS B N 1
ATOM 1456 C CA . LYS B 1 24 ? 0.556 14.797 11.297 1 97.69 24 LYS B CA 1
ATOM 1457 C C . LYS B 1 24 ? 1.173 15.156 12.648 1 97.69 24 LYS B C 1
ATOM 1459 O O . LYS B 1 24 ? 0.725 16.094 13.32 1 97.69 24 LYS B O 1
ATOM 1464 N N . MET B 1 25 ? 2.145 14.422 13.039 1 97.81 25 MET B N 1
ATOM 1465 C CA . MET B 1 25 ? 2.84 14.773 14.273 1 97.81 25 MET B CA 1
ATOM 1466 C C . MET B 1 25 ? 3.32 16.219 14.234 1 97.81 25 MET B C 1
ATOM 1468 O O . MET B 1 25 ? 3.898 16.656 13.242 1 97.81 25 MET B O 1
ATOM 1472 N N . PRO B 1 26 ? 3.055 16.953 15.312 1 97.25 26 PRO B N 1
ATOM 1473 C CA . PRO B 1 26 ? 3.521 18.344 15.344 1 97.25 26 PRO B CA 1
ATOM 1474 C C . PRO B 1 26 ? 5.027 18.453 15.125 1 97.25 26 PRO B C 1
ATOM 1476 O O . PRO B 1 26 ? 5.801 17.656 15.656 1 97.25 26 PRO B O 1
ATOM 1479 N N . GLN B 1 27 ? 5.371 19.438 14.414 1 96.56 27 GLN B N 1
ATOM 1480 C CA . GLN B 1 27 ? 6.773 19.625 14.062 1 96.56 27 GLN B CA 1
ATOM 1481 C C . GLN B 1 27 ? 7.641 19.75 15.312 1 96.56 27 GLN B C 1
ATOM 1483 O O . GLN B 1 27 ? 8.773 19.281 15.336 1 96.56 27 GLN B O 1
ATOM 1488 N N . ARG B 1 28 ? 7.121 20.406 16.344 1 97.56 28 ARG B N 1
ATOM 1489 C CA . ARG B 1 28 ? 7.859 20.578 17.594 1 97.56 28 ARG B CA 1
ATOM 1490 C C . ARG B 1 28 ? 8.188 19.234 18.234 1 97.56 28 ARG B C 1
ATOM 1492 O O . ARG B 1 28 ? 9.281 19.047 18.766 1 97.56 28 ARG B O 1
ATOM 1499 N N . GLN B 1 29 ? 7.293 18.344 18.172 1 98.69 29 GLN B N 1
ATOM 1500 C CA . GLN B 1 29 ? 7.504 17 18.734 1 98.69 29 GLN B CA 1
ATOM 1501 C C . GLN B 1 29 ? 8.531 16.219 17.906 1 98.69 29 GLN B C 1
ATOM 1503 O O . GLN B 1 29 ? 9.383 15.539 18.484 1 98.69 29 GLN B O 1
ATOM 1508 N N . ILE B 1 30 ? 8.461 16.328 16.578 1 98.81 30 ILE B N 1
ATOM 1509 C CA . ILE B 1 30 ? 9.453 15.695 15.719 1 98.81 30 ILE B CA 1
ATOM 1510 C C . ILE B 1 30 ? 10.836 16.266 16.031 1 98.81 30 ILE B C 1
ATOM 1512 O O . ILE B 1 30 ? 11.805 15.508 16.172 1 98.81 30 ILE B O 1
ATOM 1516 N N . ALA B 1 31 ? 10.859 17.562 16.156 1 98.69 31 ALA B N 1
ATOM 1517 C CA . ALA B 1 31 ? 12.109 18.266 16.438 1 98.69 31 ALA B CA 1
ATOM 1518 C C . ALA B 1 31 ? 12.742 17.75 17.734 1 98.69 31 ALA B C 1
ATOM 1520 O O . ALA B 1 31 ? 13.938 17.453 17.766 1 98.69 31 ALA B O 1
ATOM 1521 N N . GLU B 1 32 ? 11.969 17.609 18.766 1 98.56 32 GLU B N 1
ATOM 1522 C CA . GLU B 1 32 ? 12.445 17.094 20.047 1 98.56 32 GLU B CA 1
ATOM 1523 C C . GLU B 1 32 ? 12.961 15.664 19.906 1 98.56 32 GLU B C 1
ATOM 1525 O O . GLU B 1 32 ? 14.023 15.328 20.422 1 98.56 32 GLU B O 1
ATOM 1530 N N . ALA B 1 33 ? 12.297 14.891 19.141 1 98.5 33 ALA B N 1
ATOM 1531 C CA . ALA B 1 33 ? 12.625 13.477 19 1 98.5 33 ALA B CA 1
ATOM 1532 C C . ALA B 1 33 ? 13.938 13.289 18.25 1 98.5 33 ALA B C 1
ATOM 1534 O O . ALA B 1 33 ? 14.68 12.336 18.5 1 98.5 33 ALA B O 1
ATOM 1535 N N . VAL B 1 34 ? 14.242 14.172 17.312 1 98.5 34 VAL B N 1
ATOM 1536 C CA . VAL B 1 34 ? 15.406 13.961 16.453 1 98.5 34 VAL B CA 1
ATOM 1537 C C . VAL B 1 34 ? 16.516 14.945 16.828 1 98.5 34 VAL B C 1
ATOM 1539 O O . VAL B 1 34 ? 17.547 15 16.172 1 98.5 34 VAL B O 1
ATOM 1542 N N . HIS B 1 35 ? 16.234 15.867 17.797 1 98.19 35 HIS B N 1
ATOM 1543 C CA . HIS B 1 35 ? 17.219 16.797 18.359 1 98.19 35 HIS B CA 1
ATOM 1544 C C . HIS B 1 35 ? 17.594 17.875 17.328 1 98.19 35 HIS B C 1
ATOM 1546 O O . HIS B 1 35 ? 18.781 18.125 17.109 1 98.19 35 HIS B O 1
ATOM 1552 N N . LEU B 1 36 ? 16.578 18.422 16.75 1 98.38 36 LEU B N 1
ATOM 1553 C CA . LEU B 1 36 ? 16.672 19.578 15.859 1 98.38 36 LEU B CA 1
ATOM 1554 C C . LEU B 1 36 ? 15.672 20.656 16.25 1 98.38 36 LEU B C 1
ATOM 1556 O O . LEU B 1 36 ? 14.844 20.453 17.141 1 98.38 36 LEU B O 1
ATOM 1560 N N . SER B 1 37 ? 15.891 21.812 15.594 1 98.25 37 SER B N 1
ATOM 1561 C CA . SER B 1 37 ? 14.867 22.844 15.734 1 98.25 37 SER B CA 1
ATOM 1562 C C . SER B 1 37 ? 13.656 22.547 14.852 1 98.25 37 SER B C 1
ATOM 1564 O O . SER B 1 37 ? 13.781 21.844 13.836 1 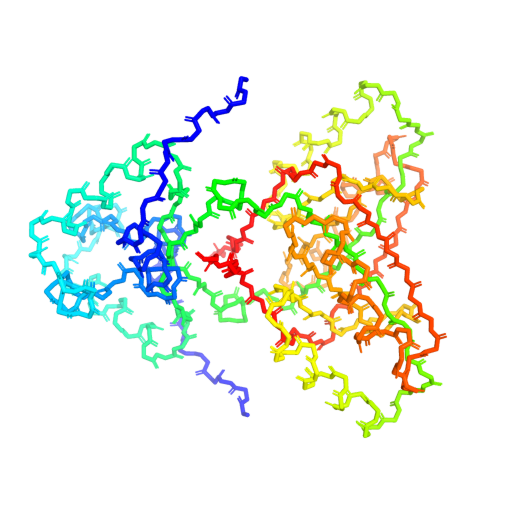98.25 37 SER B O 1
ATOM 1566 N N . ALA B 1 38 ? 12.539 23.078 15.227 1 98.19 38 ALA B N 1
ATOM 1567 C CA . ALA B 1 38 ? 11.336 22.922 14.406 1 98.19 38 ALA B CA 1
ATOM 1568 C C . ALA B 1 38 ? 11.547 23.484 13.008 1 98.19 38 ALA B C 1
ATOM 1570 O O . ALA B 1 38 ? 11.062 22.922 12.023 1 98.19 38 ALA B O 1
ATOM 1571 N N . ALA B 1 39 ? 12.281 24.562 12.922 1 98.25 39 ALA B N 1
ATOM 1572 C CA . ALA B 1 39 ? 12.562 25.188 11.633 1 98.25 39 ALA B CA 1
ATOM 1573 C C . ALA B 1 39 ? 13.414 24.281 10.75 1 98.25 39 ALA B C 1
ATOM 1575 O O . ALA B 1 39 ? 13.18 24.172 9.547 1 98.25 39 ALA B O 1
ATOM 1576 N N . ALA B 1 40 ? 14.344 23.609 11.32 1 98.31 40 ALA B N 1
ATOM 1577 C CA . ALA B 1 40 ? 15.211 22.688 10.586 1 98.31 40 ALA B CA 1
ATOM 1578 C C . ALA B 1 40 ? 14.422 21.5 10.07 1 98.31 40 ALA B C 1
ATOM 1580 O O . ALA B 1 40 ? 14.594 21.078 8.93 1 98.31 40 ALA B O 1
ATOM 1581 N N . VAL B 1 41 ? 13.539 20.969 10.922 1 98.69 41 VAL B N 1
ATOM 1582 C CA . VAL B 1 41 ? 12.695 19.844 10.539 1 98.69 41 VAL B CA 1
ATOM 1583 C C . VAL B 1 41 ? 11.805 20.234 9.367 1 98.69 41 VAL B C 1
ATOM 1585 O O . VAL B 1 41 ? 11.695 19.5 8.383 1 98.69 41 VAL B O 1
ATOM 1588 N N . GLN B 1 42 ? 11.219 21.391 9.461 1 98.12 42 GLN B N 1
ATOM 1589 C CA . GLN B 1 42 ? 10.336 21.891 8.414 1 98.12 42 GLN B CA 1
ATOM 1590 C C . GLN B 1 42 ? 11.078 22.016 7.086 1 98.12 42 GLN B C 1
ATOM 1592 O O . GLN B 1 42 ? 10.586 21.578 6.047 1 98.12 42 GLN B O 1
ATOM 1597 N N . ARG B 1 43 ? 12.211 22.594 7.16 1 98.19 43 ARG B N 1
ATOM 1598 C CA . ARG B 1 43 ? 13.016 22.781 5.957 1 98.19 43 ARG B CA 1
ATOM 1599 C C . ARG B 1 43 ? 13.406 21.438 5.344 1 98.19 43 ARG B C 1
ATOM 1601 O O . ARG B 1 43 ? 13.375 21.281 4.125 1 98.19 43 ARG B O 1
ATOM 1608 N N . ARG B 1 44 ? 13.789 20.562 6.141 1 98 44 ARG B N 1
ATOM 1609 C CA . ARG B 1 44 ? 14.227 19.25 5.672 1 98 44 ARG B CA 1
ATOM 1610 C C . ARG B 1 44 ? 13.07 18.469 5.039 1 98 44 ARG B C 1
ATOM 1612 O O . ARG B 1 44 ? 13.227 17.859 3.98 1 98 44 ARG B O 1
ATOM 1619 N N . ILE B 1 45 ? 11.93 18.5 5.645 1 98.38 45 ILE B N 1
ATOM 1620 C CA . ILE B 1 45 ? 10.758 17.828 5.082 1 98.38 45 ILE B CA 1
ATOM 1621 C C . ILE B 1 45 ? 10.422 18.453 3.725 1 98.38 45 ILE B C 1
ATOM 1623 O O . ILE B 1 45 ? 10.203 17.734 2.746 1 98.38 45 ILE B O 1
ATOM 1627 N N . ALA B 1 46 ? 10.414 19.781 3.705 1 97.81 46 ALA B N 1
ATOM 1628 C CA . ALA B 1 46 ? 10.125 20.469 2.455 1 97.81 46 ALA B CA 1
ATOM 1629 C C . ALA B 1 46 ? 11.117 20.078 1.365 1 97.81 46 ALA B C 1
ATOM 1631 O O . ALA B 1 46 ? 10.734 19.875 0.213 1 97.81 46 ALA B O 1
ATOM 1632 N N . ALA B 1 47 ? 12.328 20 1.699 1 97.62 47 ALA B N 1
ATOM 1633 C CA . ALA B 1 47 ? 13.375 19.641 0.746 1 97.62 47 ALA B CA 1
ATOM 1634 C C . ALA B 1 47 ? 13.18 18.219 0.232 1 97.62 47 ALA B C 1
ATOM 1636 O O . ALA B 1 47 ? 13.352 17.953 -0.96 1 97.62 47 ALA B O 1
ATOM 1637 N N . MET B 1 48 ? 12.828 17.328 1.14 1 98.06 48 MET B N 1
ATOM 1638 C CA . MET B 1 48 ? 12.625 15.922 0.765 1 98.06 48 MET B CA 1
ATOM 1639 C C . MET B 1 48 ? 11.367 15.758 -0.076 1 98.06 48 MET B C 1
ATOM 1641 O O . MET B 1 48 ? 11.305 14.883 -0.938 1 98.06 48 MET B O 1
ATOM 1645 N N . GLU B 1 49 ? 10.359 16.578 0.138 1 97.75 49 GLU B N 1
ATOM 1646 C CA . GLU B 1 49 ? 9.188 16.594 -0.727 1 97.75 49 GLU B CA 1
ATOM 1647 C C . GLU B 1 49 ? 9.531 17.109 -2.121 1 97.75 49 GLU B C 1
ATOM 1649 O O . GLU B 1 49 ? 9.164 16.5 -3.125 1 97.75 49 GLU B O 1
ATOM 1654 N N . LYS B 1 50 ? 10.258 18.188 -2.176 1 96.5 50 LYS B N 1
ATOM 1655 C CA . LYS B 1 50 ? 10.633 18.797 -3.443 1 96.5 50 LYS B CA 1
ATOM 1656 C C . LYS B 1 50 ? 11.5 17.859 -4.277 1 96.5 50 LYS B C 1
ATOM 1658 O O . LYS B 1 50 ? 11.375 17.812 -5.504 1 96.5 50 LYS B O 1
ATOM 1663 N N . SER B 1 51 ? 12.336 17.094 -3.584 1 96.31 51 SER B N 1
ATOM 1664 C CA . SER B 1 51 ? 13.266 16.219 -4.285 1 96.31 51 SER B CA 1
ATOM 1665 C C . SER B 1 51 ? 12.609 14.891 -4.637 1 96.31 51 SER B C 1
ATOM 1667 O O . SER B 1 51 ? 13.219 14.039 -5.285 1 96.31 51 SER B O 1
ATOM 1669 N N . GLY B 1 52 ? 11.398 14.641 -4.145 1 96.56 52 GLY B N 1
ATOM 1670 C CA . GLY B 1 52 ? 10.656 13.453 -4.516 1 96.56 52 GLY B CA 1
ATOM 1671 C C . GLY B 1 52 ? 10.938 12.266 -3.609 1 96.56 52 GLY B C 1
ATOM 1672 O O . GLY B 1 52 ? 10.57 11.133 -3.926 1 96.56 52 GLY B O 1
ATOM 1673 N N . ILE B 1 53 ? 11.688 12.484 -2.508 1 97.94 53 ILE B N 1
ATOM 1674 C CA . ILE B 1 53 ? 11.914 11.43 -1.527 1 97.94 53 ILE B CA 1
ATOM 1675 C C . ILE B 1 53 ? 10.609 11.102 -0.811 1 97.94 53 ILE B C 1
ATOM 1677 O O . ILE B 1 53 ? 10.289 9.93 -0.592 1 97.94 53 ILE B O 1
ATOM 1681 N N . ILE B 1 54 ? 9.984 12.141 -0.391 1 98.12 54 ILE B N 1
ATOM 1682 C CA . ILE B 1 54 ? 8.602 12 0.05 1 98.12 54 ILE B CA 1
ATOM 1683 C C . ILE B 1 54 ? 7.664 12.109 -1.149 1 98.12 54 ILE B C 1
ATOM 1685 O O . ILE B 1 54 ? 7.551 13.18 -1.756 1 98.12 54 ILE B O 1
ATOM 1689 N N . ILE B 1 55 ? 6.934 11.102 -1.423 1 96.81 55 ILE B N 1
ATOM 1690 C CA . ILE B 1 55 ? 6.16 10.977 -2.654 1 96.81 55 ILE B CA 1
ATOM 1691 C C . ILE B 1 55 ? 4.801 11.641 -2.479 1 96.81 55 ILE B C 1
ATOM 1693 O O . ILE B 1 55 ? 4.293 12.281 -3.4 1 96.81 55 ILE B O 1
ATOM 1697 N N . ARG B 1 56 ? 4.215 11.438 -1.309 1 97.06 56 ARG B N 1
ATOM 1698 C CA . ARG B 1 56 ? 2.895 11.984 -1.024 1 97.06 56 ARG B CA 1
ATOM 1699 C C . ARG B 1 56 ? 2.582 11.914 0.466 1 97.06 56 ARG B C 1
ATOM 1701 O O . ARG B 1 56 ? 3.207 11.148 1.202 1 97.06 56 ARG B O 1
ATOM 1708 N N . ASN B 1 57 ? 1.751 12.766 0.885 1 98.44 57 ASN B N 1
ATOM 1709 C CA . ASN B 1 57 ? 1.105 12.727 2.193 1 98.44 57 ASN B CA 1
ATOM 1710 C C . ASN B 1 57 ? -0.368 12.344 2.08 1 98.44 57 ASN B C 1
ATOM 1712 O O . ASN B 1 57 ? -1.128 12.992 1.359 1 98.44 57 ASN B O 1
ATOM 1716 N N . GLN B 1 58 ? -0.711 11.281 2.824 1 98.5 58 GLN B N 1
ATOM 1717 C CA . GLN B 1 58 ? -2.059 10.789 2.57 1 98.5 58 GLN B CA 1
ATOM 1718 C C . GLN B 1 58 ? -2.688 10.227 3.842 1 98.5 58 GLN B C 1
ATOM 1720 O O . GLN B 1 58 ? -1.978 9.859 4.785 1 98.5 58 GLN B O 1
ATOM 1725 N N . ALA B 1 59 ? -3.992 10.18 3.828 1 98.62 59 ALA B N 1
ATOM 1726 C CA . ALA B 1 59 ? -4.758 9.414 4.801 1 98.62 59 ALA B CA 1
ATOM 1727 C C . ALA B 1 59 ? -5.105 8.031 4.258 1 98.62 59 ALA B C 1
ATOM 1729 O O . ALA B 1 59 ? -5.449 7.887 3.082 1 98.62 59 ALA B O 1
ATOM 1730 N N . VAL B 1 60 ? -4.922 7.059 5.043 1 98.44 60 VAL B N 1
ATOM 1731 C CA . VAL B 1 60 ? -5.328 5.703 4.691 1 98.44 60 VAL B CA 1
ATOM 1732 C C . VAL B 1 60 ? -6.734 5.43 5.227 1 98.44 60 VAL B C 1
ATOM 1734 O O . VAL B 1 60 ? -6.984 5.57 6.426 1 98.44 60 VAL B O 1
ATOM 1737 N N . ILE B 1 61 ? -7.625 5.039 4.324 1 98.19 61 ILE B N 1
ATOM 1738 C CA . ILE B 1 61 ? -9.031 4.855 4.656 1 98.19 61 ILE B CA 1
ATOM 1739 C C . ILE B 1 61 ? -9.336 3.371 4.828 1 98.19 61 ILE B C 1
ATOM 1741 O O . ILE B 1 61 ? -8.867 2.541 4.043 1 98.19 61 ILE B O 1
ATOM 1745 N N . ASP B 1 62 ? -10.086 3.057 5.828 1 97 62 ASP B N 1
ATOM 1746 C CA . ASP B 1 62 ? -10.555 1.684 5.996 1 97 62 ASP B CA 1
ATOM 1747 C C . ASP B 1 62 ? -11.508 1.283 4.871 1 97 62 ASP B C 1
ATOM 1749 O O . ASP B 1 62 ? -12.625 1.8 4.781 1 97 62 ASP B O 1
ATOM 1753 N N . ALA B 1 63 ? -11.102 0.356 4.094 1 96.5 63 ALA B N 1
ATOM 1754 C CA . ALA B 1 63 ? -11.867 -0.05 2.918 1 96.5 63 ALA B CA 1
ATOM 1755 C C . ALA B 1 63 ? -13.266 -0.52 3.309 1 96.5 63 ALA B C 1
ATOM 1757 O O . ALA B 1 63 ? -14.234 -0.252 2.598 1 96.5 63 ALA B O 1
ATOM 1758 N N . ARG B 1 64 ? -13.406 -1.178 4.391 1 94.06 64 ARG B N 1
ATOM 1759 C CA . ARG B 1 64 ? -14.688 -1.724 4.828 1 94.06 64 ARG B CA 1
ATOM 1760 C C . ARG B 1 64 ? -15.672 -0.61 5.176 1 94.06 64 ARG B C 1
ATOM 1762 O O . ARG B 1 64 ? -16.875 -0.753 4.969 1 94.06 64 ARG B O 1
ATOM 1769 N N . SER B 1 65 ? -15.156 0.481 5.633 1 95.38 65 SER B N 1
ATOM 1770 C CA . SER B 1 65 ? -16 1.591 6.062 1 95.38 65 SER B CA 1
ATOM 1771 C C . SER B 1 65 ? -16.688 2.254 4.875 1 95.38 65 SER B C 1
ATOM 1773 O O . SER B 1 65 ? -17.672 2.986 5.047 1 95.38 65 SER B O 1
ATOM 1775 N N . VAL B 1 66 ? -16.141 1.94 3.68 1 96.06 66 VAL B N 1
ATOM 1776 C CA . VAL B 1 66 ? -16.766 2.521 2.49 1 96.06 66 VAL B CA 1
ATOM 1777 C C . VAL B 1 66 ? -17.266 1.411 1.571 1 96.06 66 VAL B C 1
ATOM 1779 O O . VAL B 1 66 ? -17.344 1.592 0.354 1 96.06 66 VAL B O 1
ATOM 1782 N N . GLN B 1 67 ? -17.406 0.289 2.049 1 94.56 67 GLN B N 1
ATOM 1783 C CA . GLN B 1 67 ? -18.094 -0.834 1.427 1 94.56 67 GLN B CA 1
ATOM 1784 C C . GLN B 1 67 ? -17.25 -1.457 0.32 1 94.56 67 GLN B C 1
ATOM 1786 O O . GLN B 1 67 ? -17.797 -1.97 -0.665 1 94.56 67 GLN B O 1
ATOM 1791 N N . MET B 1 68 ? -15.992 -1.302 0.446 1 96.56 68 MET B N 1
ATOM 1792 C CA . MET B 1 68 ? -15.078 -2.09 -0.375 1 96.56 68 MET B CA 1
ATOM 1793 C C . MET B 1 68 ? -14.703 -3.395 0.323 1 96.56 68 MET B C 1
ATOM 1795 O O . MET B 1 68 ? -13.688 -3.467 1.013 1 96.56 68 MET B O 1
ATOM 1799 N N . THR B 1 69 ? -15.422 -4.395 0.025 1 96 69 THR B N 1
ATOM 1800 C CA . THR B 1 69 ? -15.406 -5.559 0.901 1 96 69 THR B CA 1
ATOM 1801 C C . THR B 1 69 ? -14.578 -6.688 0.282 1 96 69 THR B C 1
ATOM 1803 O O . THR B 1 69 ? -14.227 -7.648 0.965 1 96 69 THR B O 1
ATOM 1806 N N . ILE B 1 70 ? -14.266 -6.566 -0.996 1 97.94 70 ILE B N 1
ATOM 1807 C CA . ILE B 1 70 ? -13.516 -7.617 -1.671 1 97.94 70 ILE B CA 1
ATOM 1808 C C . ILE B 1 70 ? -12.109 -7.117 -2.01 1 97.94 70 ILE B C 1
ATOM 1810 O O . ILE B 1 70 ? -11.953 -6.059 -2.627 1 97.94 70 ILE B O 1
ATOM 1814 N N . THR B 1 71 ? -11.188 -7.77 -1.527 1 98.62 71 THR B N 1
ATOM 1815 C CA . THR B 1 71 ? -9.82 -7.625 -2.004 1 98.62 71 THR B CA 1
ATOM 1816 C C . THR B 1 71 ? -9.391 -8.859 -2.797 1 98.62 71 THR B C 1
ATOM 1818 O O . THR B 1 71 ? -9.539 -9.984 -2.328 1 98.62 71 THR B O 1
ATOM 1821 N N . ALA B 1 72 ? -8.945 -8.633 -3.988 1 98.75 72 ALA B N 1
ATOM 1822 C CA . ALA B 1 72 ? -8.523 -9.719 -4.871 1 98.75 72 ALA B CA 1
ATOM 1823 C C . ALA B 1 72 ? -7.102 -9.492 -5.379 1 98.75 72 ALA B C 1
ATOM 1825 O O . ALA B 1 72 ? -6.762 -8.398 -5.82 1 98.75 72 ALA B O 1
ATOM 1826 N N . ILE B 1 73 ? -6.316 -10.516 -5.246 1 98.81 73 ILE B N 1
ATOM 1827 C CA . ILE B 1 73 ? -5.02 -10.539 -5.914 1 98.81 73 ILE B CA 1
ATOM 1828 C C . ILE B 1 73 ? -5.121 -11.312 -7.223 1 98.81 73 ILE B C 1
ATOM 1830 O O . ILE B 1 73 ? -5.562 -12.461 -7.238 1 98.81 73 ILE B O 1
ATOM 1834 N N . VAL B 1 74 ? -4.699 -10.672 -8.32 1 98.81 74 VAL B N 1
ATOM 1835 C CA . VAL B 1 74 ? -4.863 -11.297 -9.625 1 98.81 74 VAL B CA 1
ATOM 1836 C C . VAL B 1 74 ? -3.502 -11.461 -10.297 1 98.81 74 VAL B C 1
ATOM 1838 O O . VAL B 1 74 ? -2.746 -10.5 -10.422 1 98.81 74 VAL B O 1
ATOM 1841 N N . GLU B 1 75 ? -3.209 -12.672 -10.656 1 98.62 75 GLU B N 1
ATOM 1842 C CA . GLU B 1 75 ? -2.08 -12.953 -11.539 1 98.62 75 GLU B CA 1
ATOM 1843 C C . GLU B 1 75 ? -2.506 -12.945 -13 1 98.62 75 GLU B C 1
ATOM 1845 O O . GLU B 1 75 ? -3.43 -13.656 -13.391 1 98.62 75 GLU B O 1
ATOM 1850 N N . VAL B 1 76 ? -1.804 -12.172 -13.797 1 98.75 76 VAL B N 1
ATOM 1851 C CA . VAL B 1 76 ? -2.184 -12.008 -15.195 1 98.75 76 VAL B CA 1
ATOM 1852 C C . VAL B 1 76 ? -1.058 -12.508 -16.094 1 98.75 76 VAL B C 1
ATOM 1854 O O . VAL B 1 76 ? 0.105 -12.141 -15.914 1 98.75 76 VAL B O 1
ATOM 1857 N N . HIS B 1 77 ? -1.432 -13.32 -17.016 1 98.56 77 HIS B N 1
ATOM 1858 C CA . HIS B 1 77 ? -0.527 -13.789 -18.062 1 98.56 77 HIS B CA 1
ATOM 1859 C C . HIS B 1 77 ? -0.846 -13.141 -19.406 1 98.56 77 HIS B C 1
ATOM 1861 O O . HIS B 1 77 ? -1.948 -13.305 -19.922 1 98.56 77 HIS B O 1
ATOM 1867 N N . LEU B 1 78 ? 0.129 -12.453 -19.938 1 98.5 78 LEU B N 1
ATOM 1868 C CA . LEU B 1 78 ? -0.06 -11.852 -21.25 1 98.5 78 LEU B CA 1
ATOM 1869 C C . LEU B 1 78 ? 0.154 -12.883 -22.359 1 98.5 78 LEU B C 1
ATOM 1871 O O . LEU B 1 78 ? 0.845 -13.883 -22.156 1 98.5 78 LEU B O 1
ATOM 1875 N N . ILE B 1 79 ? -0.333 -12.562 -23.516 1 98 79 ILE B N 1
ATOM 1876 C CA . ILE B 1 79 ? -0.202 -13.469 -24.656 1 98 79 ILE B CA 1
ATOM 1877 C C . ILE B 1 79 ? 1.25 -13.492 -25.125 1 98 79 ILE B C 1
ATOM 1879 O O . ILE B 1 79 ? 1.695 -14.477 -25.719 1 98 79 ILE B O 1
ATOM 1883 N N . ASN B 1 80 ? 1.884 -12.398 -24.938 1 97.25 80 ASN B N 1
ATOM 1884 C CA . ASN B 1 80 ? 3.312 -12.266 -25.203 1 97.25 80 ASN B CA 1
ATOM 1885 C C . ASN B 1 80 ? 3.912 -11.086 -24.438 1 97.25 80 ASN B C 1
ATOM 1887 O O . ASN B 1 80 ? 3.188 -10.312 -23.812 1 97.25 80 ASN B O 1
ATOM 1891 N N . GLU B 1 81 ? 5.223 -10.953 -24.484 1 96.94 81 GLU B N 1
ATOM 1892 C CA . GLU B 1 81 ? 5.898 -9.898 -23.734 1 96.94 81 GLU B CA 1
ATOM 1893 C C . GLU B 1 81 ? 6.48 -8.844 -24.672 1 96.94 81 GLU B C 1
ATOM 1895 O O . GLU B 1 81 ? 7.516 -8.242 -24.375 1 96.94 81 GLU B O 1
ATOM 1900 N N . ARG B 1 82 ? 5.828 -8.703 -25.828 1 97.25 82 ARG B N 1
ATOM 1901 C CA . ARG B 1 82 ? 6.246 -7.621 -26.719 1 97.25 82 ARG B CA 1
ATOM 1902 C C . ARG B 1 82 ? 5.973 -6.258 -26.094 1 97.25 82 ARG B C 1
ATOM 1904 O O . ARG B 1 82 ? 5.023 -6.102 -25.312 1 97.25 82 ARG B O 1
ATOM 1911 N N . MET B 1 83 ? 6.758 -5.324 -26.531 1 96.5 83 MET B N 1
ATOM 1912 C CA . MET B 1 83 ? 6.727 -3.994 -25.922 1 96.5 83 MET B CA 1
ATOM 1913 C C . MET B 1 83 ? 5.32 -3.402 -25.984 1 96.5 83 MET B C 1
ATOM 1915 O O . MET B 1 83 ? 4.816 -2.889 -24.984 1 96.5 83 MET B O 1
ATOM 1919 N N . ASP B 1 84 ? 4.711 -3.512 -27.078 1 97.38 84 ASP B N 1
ATOM 1920 C CA . ASP B 1 84 ? 3.381 -2.932 -27.234 1 97.38 84 ASP B CA 1
ATOM 1921 C C . ASP B 1 84 ? 2.371 -3.602 -26.312 1 97.38 84 ASP B C 1
ATOM 1923 O O . ASP B 1 84 ? 1.548 -2.926 -25.688 1 97.38 84 ASP B O 1
ATOM 1927 N N . THR B 1 85 ? 2.426 -4.902 -26.234 1 97.94 85 THR B N 1
ATOM 1928 C CA . THR B 1 85 ? 1.519 -5.66 -25.375 1 97.94 85 THR B CA 1
ATOM 1929 C C . THR B 1 85 ? 1.712 -5.277 -23.922 1 97.94 85 THR B C 1
ATOM 1931 O O . THR B 1 85 ? 0.743 -4.988 -23.203 1 97.94 85 THR B O 1
ATOM 1934 N N . VAL B 1 86 ? 2.91 -5.199 -23.516 1 98.06 86 VAL B N 1
ATOM 1935 C CA . VAL B 1 86 ? 3.246 -4.887 -22.125 1 98.06 86 VAL B CA 1
ATOM 1936 C C . VAL B 1 86 ? 2.848 -3.449 -21.812 1 98.06 86 VAL B C 1
ATOM 1938 O O . VAL B 1 86 ? 2.225 -3.186 -20.781 1 98.06 86 VAL B O 1
ATOM 1941 N N . ASN B 1 87 ? 3.176 -2.557 -22.656 1 98.19 87 ASN B N 1
ATOM 1942 C CA . ASN B 1 87 ? 2.865 -1.149 -22.438 1 98.19 87 ASN B CA 1
ATOM 1943 C C . ASN B 1 87 ? 1.359 -0.907 -22.391 1 98.19 87 ASN B C 1
ATOM 1945 O O . ASN B 1 87 ? 0.882 -0.102 -21.578 1 98.19 87 ASN B O 1
ATOM 1949 N N . ASN B 1 88 ? 0.681 -1.567 -23.25 1 98.12 88 ASN B N 1
ATOM 1950 C CA . ASN B 1 88 ? -0.774 -1.462 -23.234 1 98.12 88 ASN B CA 1
ATOM 1951 C C . ASN B 1 88 ? -1.352 -1.935 -21.906 1 98.12 88 ASN B C 1
ATOM 1953 O O . ASN B 1 88 ? -2.232 -1.283 -21.328 1 98.12 88 ASN B O 1
ATOM 1957 N N . ALA B 1 89 ? -0.888 -3 -21.422 1 98.44 89 ALA B N 1
ATOM 1958 C CA . ALA B 1 89 ? -1.353 -3.535 -20.141 1 98.44 89 ALA B CA 1
ATOM 1959 C C . ALA B 1 89 ? -1.001 -2.596 -19 1 98.44 89 ALA B C 1
ATOM 1961 O O . ALA B 1 89 ? -1.829 -2.344 -18.109 1 98.44 89 ALA B O 1
ATOM 1962 N N . LYS B 1 90 ? 0.228 -2.084 -19 1 98.69 90 LYS B N 1
ATOM 1963 C CA . LYS B 1 90 ? 0.643 -1.13 -17.969 1 98.69 90 LYS B CA 1
ATOM 1964 C C . LYS B 1 90 ? -0.315 0.056 -17.906 1 98.69 90 LYS B C 1
ATOM 1966 O O . LYS B 1 90 ? -0.749 0.45 -16.828 1 98.69 90 LYS B O 1
ATOM 1971 N N . ARG B 1 91 ? -0.644 0.577 -19.047 1 98.5 91 ARG B N 1
ATOM 1972 C CA . ARG B 1 91 ? -1.544 1.723 -19.125 1 98.5 91 ARG B CA 1
ATOM 1973 C C . ARG B 1 91 ? -2.936 1.357 -18.609 1 98.5 91 ARG B C 1
ATOM 1975 O O . ARG B 1 91 ? -3.541 2.109 -17.844 1 98.5 91 ARG B O 1
ATOM 1982 N N . LEU B 1 92 ? -3.414 0.245 -19.047 1 98.62 92 LEU B N 1
ATOM 1983 C CA . LEU B 1 92 ? -4.746 -0.219 -18.672 1 98.62 92 LEU B CA 1
ATOM 1984 C C . LEU B 1 92 ? -4.863 -0.378 -17.156 1 98.62 92 LEU B C 1
ATOM 1986 O O . LEU B 1 92 ? -5.785 0.164 -16.547 1 98.62 92 LEU B O 1
ATOM 1990 N N . PHE B 1 93 ? -3.912 -1.068 -16.578 1 98.75 93 PHE B N 1
ATOM 1991 C CA . PHE B 1 93 ? -3.99 -1.373 -15.148 1 98.75 93 PHE B CA 1
ATOM 1992 C C . PHE B 1 93 ? -3.707 -0.13 -14.32 1 98.75 93 PHE B C 1
ATOM 1994 O O . PHE B 1 93 ? -4.285 0.047 -13.242 1 98.75 93 PHE B O 1
ATOM 2001 N N . HIS B 1 94 ? -2.824 0.726 -14.844 1 98.69 94 HIS B N 1
ATOM 2002 C CA . HIS B 1 94 ? -2.562 1.986 -14.156 1 98.69 94 HIS B CA 1
ATOM 2003 C C . HIS B 1 94 ? -3.826 2.836 -14.062 1 98.69 94 HIS B C 1
ATOM 2005 O O . HIS B 1 94 ? -4.082 3.463 -13.031 1 98.69 94 HIS B O 1
ATOM 2011 N N . ASN B 1 95 ? -4.633 2.805 -15.062 1 98.31 95 ASN B N 1
ATOM 2012 C CA . ASN B 1 95 ? -5.758 3.727 -15.172 1 98.31 95 ASN B CA 1
ATOM 2013 C C . ASN B 1 95 ? -7.035 3.127 -14.586 1 98.31 95 ASN B C 1
ATOM 2015 O O . ASN B 1 95 ? -8.016 3.836 -14.375 1 98.31 95 ASN B O 1
ATOM 2019 N N . ALA B 1 96 ? -7.066 1.846 -14.32 1 98.5 96 ALA B N 1
ATOM 2020 C CA . ALA B 1 96 ? -8.258 1.198 -13.766 1 98.5 96 ALA B CA 1
ATOM 2021 C C . ALA B 1 96 ? -8.43 1.54 -12.289 1 98.5 96 ALA B C 1
ATOM 2023 O O . ALA B 1 96 ? -7.582 1.189 -11.461 1 98.5 96 ALA B O 1
ATOM 2024 N N . PRO B 1 97 ? -9.531 2.135 -11.914 1 97.44 97 PRO B N 1
ATOM 2025 C CA . PRO B 1 97 ? -9.695 2.572 -10.523 1 97.44 97 PRO B CA 1
ATOM 2026 C C . PRO B 1 97 ? -9.82 1.403 -9.547 1 97.44 97 PRO B C 1
ATOM 2028 O O . PRO B 1 97 ? -9.484 1.539 -8.367 1 97.44 97 PRO B O 1
ATOM 2031 N N . GLU B 1 98 ? -10.242 0.276 -10.055 1 98.31 98 GLU B N 1
ATOM 2032 C CA . GLU B 1 98 ? -10.414 -0.9 -9.203 1 98.31 98 GLU B CA 1
ATOM 2033 C C . GLU B 1 98 ? -9.062 -1.511 -8.836 1 98.31 98 GLU B C 1
ATOM 2035 O O . GLU B 1 98 ? -8.961 -2.264 -7.863 1 98.31 98 GLU B O 1
ATOM 2040 N N . VAL B 1 99 ? -8.086 -1.22 -9.719 1 98.81 99 VAL B N 1
ATOM 2041 C CA . VAL B 1 99 ? -6.73 -1.688 -9.453 1 98.81 99 VAL B CA 1
ATOM 2042 C C . VAL B 1 99 ? -6.035 -0.726 -8.492 1 98.81 99 VAL B C 1
ATOM 2044 O O . VAL B 1 99 ? -5.73 0.413 -8.852 1 98.81 99 VAL B O 1
ATOM 2047 N N . GLN B 1 100 ? -5.785 -1.223 -7.332 1 98.62 100 GLN B N 1
ATOM 2048 C CA . GLN B 1 100 ? -5.09 -0.388 -6.355 1 98.62 100 GLN B CA 1
ATOM 2049 C C . GLN B 1 100 ? -3.578 -0.462 -6.547 1 98.62 100 GLN B C 1
ATOM 2051 O O . GLN B 1 100 ? -2.875 0.535 -6.367 1 98.62 100 GLN B O 1
ATOM 2056 N N . GLN B 1 101 ? -3.096 -1.626 -6.84 1 98.81 101 GLN B N 1
ATOM 2057 C CA . GLN B 1 101 ? -1.674 -1.848 -7.082 1 98.81 101 GLN B CA 1
ATOM 2058 C C . GLN B 1 101 ? -1.455 -2.771 -8.273 1 98.81 101 GLN B C 1
ATOM 2060 O O . GLN B 1 101 ? -2.279 -3.648 -8.547 1 98.81 101 GLN B O 1
ATOM 2065 N N . CYS B 1 102 ? -0.33 -2.555 -8.953 1 98.88 102 CYS B N 1
ATOM 2066 C CA . CYS B 1 102 ? 0.049 -3.348 -10.117 1 98.88 102 CYS B CA 1
ATOM 2067 C C . CYS B 1 102 ? 1.563 -3.488 -10.211 1 98.88 102 CYS B C 1
ATOM 2069 O O . CYS B 1 102 ? 2.285 -2.488 -10.203 1 98.88 102 CYS B O 1
ATOM 2071 N N . TYR B 1 103 ? 1.986 -4.699 -10.359 1 98.88 103 TYR B N 1
ATOM 2072 C CA . TYR B 1 103 ? 3.406 -5.023 -10.438 1 98.88 103 TYR B CA 1
ATOM 2073 C C . 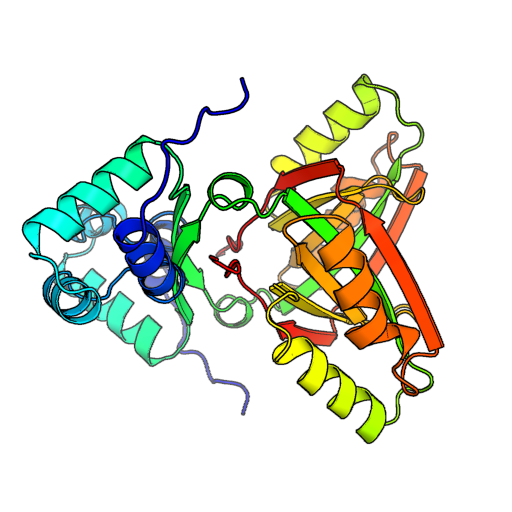TYR B 1 103 ? 3.703 -5.859 -11.68 1 98.88 103 TYR B C 1
ATOM 2075 O O . TYR B 1 103 ? 3.035 -6.867 -11.93 1 98.88 103 TYR B O 1
ATOM 2083 N N . TYR B 1 104 ? 4.676 -5.422 -12.477 1 98.81 104 TYR B N 1
ATOM 2084 C CA . TYR B 1 104 ? 5.254 -6.258 -13.523 1 98.81 104 TYR B CA 1
ATOM 2085 C C . TYR B 1 104 ? 6.324 -7.18 -12.961 1 98.81 104 TYR B C 1
ATOM 2087 O O . TYR B 1 104 ? 7.266 -6.723 -12.305 1 98.81 104 TYR B O 1
ATOM 2095 N N . VAL B 1 105 ? 6.141 -8.469 -13.219 1 98.62 105 VAL B N 1
ATOM 2096 C CA . VAL B 1 105 ? 6.93 -9.391 -12.406 1 98.62 105 VAL B CA 1
ATOM 2097 C C . VAL B 1 105 ? 7.547 -10.469 -13.289 1 98.62 105 VAL B C 1
ATOM 2099 O O . VAL B 1 105 ? 7.141 -10.641 -14.438 1 98.62 105 VAL B O 1
ATOM 2102 N N . THR B 1 106 ? 8.516 -11.164 -12.695 1 96.31 106 THR B N 1
ATOM 2103 C CA . THR B 1 106 ? 9.102 -12.352 -13.305 1 96.31 106 THR B CA 1
ATOM 2104 C C . THR B 1 106 ? 8.242 -13.578 -13.039 1 96.31 106 THR B C 1
ATOM 2106 O O . THR B 1 106 ? 7.109 -13.461 -12.562 1 96.31 106 THR B O 1
ATOM 2109 N N . GLY B 1 107 ? 8.703 -14.758 -13.453 1 90.69 107 GLY B N 1
ATOM 2110 C CA . GLY B 1 107 ? 8.109 -16.031 -13.062 1 90.69 107 GLY B CA 1
ATOM 2111 C C . GLY B 1 107 ? 7.105 -16.547 -14.078 1 90.69 107 GLY B C 1
ATOM 2112 O O . GLY B 1 107 ? 6.395 -17.516 -13.812 1 90.69 107 GLY B O 1
ATOM 2113 N N . GLY B 1 108 ? 6.977 -15.883 -15.133 1 90.81 108 GLY B N 1
ATOM 2114 C CA . GLY B 1 108 ? 6.043 -16.312 -16.156 1 90.81 108 GLY B CA 1
ATOM 2115 C C . GLY B 1 108 ? 4.637 -15.781 -15.945 1 90.81 108 GLY B C 1
ATOM 2116 O O . GLY B 1 108 ? 3.709 -16.172 -16.656 1 90.81 108 GLY B O 1
ATOM 2117 N N . ILE B 1 109 ? 4.227 -14.953 -15.047 1 92.44 109 ILE B N 1
ATOM 2118 C CA . ILE B 1 109 ? 2.91 -14.438 -14.688 1 92.44 109 ILE B CA 1
ATOM 2119 C C . ILE B 1 109 ? 2.66 -13.117 -15.422 1 92.44 109 ILE B C 1
ATOM 2121 O O . ILE B 1 109 ? 1.546 -12.852 -15.875 1 92.44 109 ILE B O 1
ATOM 2125 N N . SER B 1 110 ? 3.615 -12.188 -15.664 1 98.25 110 SER B N 1
ATOM 2126 C CA . SER B 1 110 ? 3.637 -10.852 -16.266 1 98.25 110 SER B CA 1
ATOM 2127 C C . SER B 1 110 ? 3.248 -9.789 -15.234 1 98.25 110 SER B C 1
ATOM 2129 O O . SER B 1 110 ? 4.082 -8.969 -14.836 1 98.25 110 SER B O 1
ATOM 2131 N N . PHE B 1 111 ? 1.923 -9.93 -14.68 1 98.88 111 PHE B N 1
ATOM 2132 C CA . PHE B 1 111 ? 1.503 -8.914 -13.727 1 98.88 111 PHE B CA 1
ATOM 2133 C C . PHE B 1 111 ? 0.846 -9.547 -12.508 1 98.88 111 PHE B C 1
ATOM 2135 O O . PHE B 1 111 ? 0.129 -10.547 -12.633 1 98.88 111 PHE B O 1
ATOM 2142 N N . VAL B 1 112 ? 1.04 -8.891 -11.367 1 98.88 112 VAL B N 1
ATOM 2143 C CA . VAL B 1 112 ? 0.25 -9.125 -10.164 1 98.88 112 VAL B CA 1
ATOM 2144 C C . VAL B 1 112 ? -0.498 -7.855 -9.781 1 98.88 112 VAL B C 1
ATOM 2146 O O . VAL B 1 112 ? 0.104 -6.785 -9.664 1 98.88 112 VAL B O 1
ATOM 2149 N N . LEU B 1 113 ? -1.789 -7.961 -9.602 1 98.94 113 LEU B N 1
ATOM 2150 C CA . LEU B 1 113 ? -2.641 -6.832 -9.234 1 98.94 113 LEU B CA 1
ATOM 2151 C C . LEU B 1 113 ? -3.246 -7.039 -7.855 1 98.94 113 LEU B C 1
ATOM 2153 O O . LEU B 1 113 ? -3.59 -8.164 -7.484 1 98.94 113 LEU B O 1
ATOM 2157 N N . ILE B 1 114 ? -3.393 -5.996 -7.121 1 98.88 114 ILE B N 1
ATOM 2158 C CA . ILE B 1 114 ? -4.285 -5.941 -5.969 1 98.88 114 ILE B CA 1
ATOM 2159 C C . ILE B 1 114 ? -5.484 -5.055 -6.289 1 98.88 114 ILE B C 1
ATOM 2161 O O . ILE B 1 114 ? -5.324 -3.873 -6.605 1 98.88 114 ILE B O 1
ATOM 2165 N N . MET B 1 115 ? -6.672 -5.633 -6.211 1 98.81 115 MET B N 1
ATOM 2166 C CA . MET B 1 115 ? -7.906 -4.93 -6.547 1 98.81 115 MET B CA 1
ATOM 2167 C C . MET B 1 115 ? -8.844 -4.875 -5.344 1 98.81 115 MET B C 1
ATOM 2169 O O . MET B 1 115 ? -8.93 -5.832 -4.574 1 98.81 115 MET B O 1
ATOM 2173 N N . LEU B 1 116 ? -9.539 -3.824 -5.188 1 98.62 116 LEU B N 1
ATOM 2174 C CA . LEU B 1 116 ? -10.594 -3.67 -4.195 1 98.62 116 LEU B CA 1
ATOM 2175 C C . LEU B 1 116 ? -11.93 -3.379 -4.871 1 98.62 116 LEU B C 1
ATOM 2177 O O . LEU B 1 116 ? -12.016 -2.52 -5.754 1 98.62 116 LEU B O 1
ATOM 2181 N N . LEU B 1 117 ? -12.922 -4.102 -4.465 1 98.31 117 LEU B N 1
ATOM 2182 C CA . LEU B 1 117 ? -14.242 -4.016 -5.074 1 98.31 117 LEU B CA 1
ATOM 2183 C C . LEU B 1 117 ? -15.336 -4.078 -4.016 1 98.31 117 LEU B C 1
ATOM 2185 O O . LEU B 1 117 ? -15.125 -4.633 -2.934 1 98.31 117 LEU B O 1
ATOM 2189 N N . PRO B 1 118 ? -16.5 -3.557 -4.324 1 97.69 118 PRO B N 1
ATOM 2190 C CA . PRO B 1 118 ? -17.562 -3.525 -3.316 1 97.69 118 PRO B CA 1
ATOM 2191 C C . PRO B 1 118 ? -18.25 -4.879 -3.141 1 97.69 118 PRO B C 1
ATOM 2193 O O . PRO B 1 118 ? -18.781 -5.176 -2.062 1 97.69 118 PRO B O 1
ATOM 2196 N N . ASP B 1 119 ? -18.328 -5.656 -4.258 1 97.12 119 ASP B N 1
ATOM 2197 C CA . ASP B 1 119 ? -19.047 -6.926 -4.188 1 97.12 119 ASP B CA 1
ATOM 2198 C C . ASP B 1 119 ? -18.688 -7.824 -5.371 1 97.12 119 ASP B C 1
ATOM 2200 O O . ASP B 1 119 ? -17.844 -7.469 -6.199 1 97.12 119 ASP B O 1
ATOM 2204 N N . ILE B 1 120 ? -19.312 -8.953 -5.398 1 97.12 120 ILE B N 1
ATOM 2205 C CA . ILE B 1 120 ? -18.953 -9.977 -6.371 1 97.12 120 ILE B CA 1
ATOM 2206 C C . ILE B 1 120 ? -19.406 -9.555 -7.766 1 97.12 120 ILE B C 1
ATOM 2208 O O . ILE B 1 120 ? -18.766 -9.859 -8.766 1 97.12 120 ILE B O 1
ATOM 2212 N N . THR B 1 121 ? -20.516 -8.797 -7.859 1 98.12 121 THR B N 1
ATOM 2213 C CA . THR B 1 121 ? -20.984 -8.297 -9.141 1 98.12 121 THR B CA 1
ATOM 2214 C C . THR B 1 121 ? -19.969 -7.355 -9.773 1 98.12 121 THR B C 1
ATOM 2216 O O . THR B 1 121 ? -19.641 -7.488 -10.953 1 98.12 121 THR B O 1
ATOM 2219 N N . ALA B 1 122 ? -19.5 -6.453 -8.953 1 98 122 ALA B N 1
ATOM 2220 C CA . ALA B 1 122 ? -18.453 -5.551 -9.422 1 98 122 ALA B CA 1
ATOM 2221 C C . ALA B 1 122 ? -17.188 -6.328 -9.812 1 98 122 ALA B C 1
ATOM 2223 O O . ALA B 1 122 ? -16.531 -5.996 -10.805 1 98 122 ALA B O 1
ATOM 2224 N N . TYR B 1 123 ? -16.922 -7.363 -9.047 1 98.31 123 TYR B N 1
ATOM 2225 C CA . TYR B 1 123 ? -15.766 -8.211 -9.352 1 98.31 123 TYR B CA 1
ATOM 2226 C C . TYR B 1 123 ? -15.914 -8.844 -10.727 1 98.31 123 TYR B C 1
ATOM 2228 O O . TYR B 1 123 ? -14.992 -8.773 -11.555 1 98.31 123 TYR B O 1
ATOM 2236 N N . GLU B 1 124 ? -16.984 -9.422 -10.961 1 97.81 124 GLU B N 1
ATOM 2237 C CA . GLU B 1 124 ? -17.219 -10.086 -12.234 1 97.81 124 GLU B CA 1
ATOM 2238 C C . GLU B 1 124 ? -17.141 -9.094 -13.398 1 97.81 124 GLU B C 1
ATOM 2240 O O . GLU B 1 124 ? -16.5 -9.375 -14.406 1 97.81 124 GLU B O 1
ATOM 2245 N N . ALA B 1 125 ? -17.797 -7.945 -13.266 1 98.19 125 ALA B N 1
ATOM 2246 C CA . ALA B 1 125 ? -17.797 -6.93 -14.312 1 98.19 125 ALA B CA 1
ATOM 2247 C C . ALA B 1 125 ? -16.391 -6.438 -14.602 1 98.19 125 ALA B C 1
ATOM 2249 O O . ALA B 1 125 ? -15.992 -6.293 -15.758 1 98.19 125 ALA B O 1
ATOM 2250 N N . THR B 1 126 ? -15.648 -6.219 -13.547 1 98.44 126 THR B N 1
ATOM 2251 C CA . THR B 1 126 ? -14.289 -5.715 -13.68 1 98.44 126 THR B CA 1
ATOM 2252 C C . THR B 1 126 ? -13.391 -6.746 -14.359 1 98.44 126 THR B C 1
ATOM 2254 O O . THR B 1 126 ? -12.617 -6.414 -15.258 1 98.44 126 THR B O 1
ATOM 2257 N N . THR B 1 127 ? -13.438 -8.039 -13.953 1 97.94 127 THR B N 1
ATOM 2258 C CA . THR B 1 127 ? -12.586 -9.086 -14.508 1 97.94 127 THR B CA 1
ATOM 2259 C C . THR B 1 127 ? -12.93 -9.328 -15.977 1 97.94 127 THR B C 1
ATOM 2261 O O . THR B 1 127 ? -12.047 -9.602 -16.797 1 97.94 127 THR B O 1
ATOM 2264 N N . ARG B 1 128 ? -14.188 -9.211 -16.297 1 97.75 128 ARG B N 1
ATOM 2265 C CA . ARG B 1 128 ? -14.578 -9.312 -17.688 1 97.75 128 ARG B CA 1
ATOM 2266 C C . ARG B 1 128 ? -13.953 -8.195 -18.516 1 97.75 128 ARG B C 1
ATOM 2268 O O . ARG B 1 128 ? -13.375 -8.445 -19.578 1 97.75 128 ARG B O 1
ATOM 2275 N N . ARG B 1 129 ? -14.047 -7.012 -18 1 97.94 129 ARG B N 1
ATOM 2276 C CA . ARG B 1 129 ? -13.57 -5.832 -18.719 1 97.94 129 ARG B CA 1
ATOM 2277 C C . ARG B 1 129 ? -12.047 -5.828 -18.828 1 97.94 129 ARG B C 1
ATOM 2279 O O . ARG B 1 129 ? -11.492 -5.594 -19.906 1 97.94 129 ARG B O 1
ATOM 2286 N N . LEU B 1 130 ? -11.367 -6.176 -17.781 1 98.44 130 LEU B N 1
ATOM 2287 C CA . LEU B 1 130 ? -9.914 -6.012 -17.734 1 98.44 130 LEU B CA 1
ATOM 2288 C C . LEU B 1 130 ? -9.211 -7.238 -18.312 1 98.44 130 LEU B C 1
ATOM 2290 O O . LEU B 1 130 ? -8.109 -7.133 -18.844 1 98.44 130 LEU B O 1
ATOM 2294 N N . PHE B 1 131 ? -9.867 -8.422 -18.203 1 98.12 131 PHE B N 1
ATOM 2295 C CA . PHE B 1 131 ? -9.117 -9.641 -18.484 1 98.12 131 PHE B CA 1
ATOM 2296 C C . PHE B 1 131 ? -9.828 -10.469 -19.562 1 98.12 131 PHE B C 1
ATOM 2298 O O . PHE B 1 131 ? -9.289 -10.672 -20.641 1 98.12 131 PHE B O 1
ATOM 2305 N N . SER B 1 132 ? -11.039 -10.891 -19.281 1 96.81 132 SER B N 1
ATOM 2306 C CA . SER B 1 132 ? -11.734 -11.852 -20.141 1 96.81 132 SER B CA 1
ATOM 2307 C C . SER B 1 132 ? -11.938 -11.305 -21.547 1 96.81 132 SER B C 1
ATOM 2309 O O . SER B 1 132 ? -11.805 -12.039 -22.531 1 96.81 132 SER B O 1
ATOM 2311 N N . ASP B 1 133 ? -12.188 -10.055 -21.688 1 96.75 133 ASP B N 1
ATOM 2312 C CA . ASP B 1 133 ? -12.484 -9.453 -22.984 1 96.75 133 ASP B CA 1
ATOM 2313 C C . ASP B 1 133 ? -11.25 -8.773 -23.578 1 96.75 133 ASP B C 1
ATOM 2315 O O . ASP B 1 133 ? -11.359 -8.016 -24.531 1 96.75 133 ASP B O 1
ATOM 2319 N N . ASN B 1 134 ? -10.148 -8.984 -23.031 1 97.25 134 ASN B N 1
ATOM 2320 C CA . ASN B 1 134 ? -8.906 -8.359 -23.469 1 97.25 134 ASN B CA 1
ATOM 2321 C C . ASN B 1 134 ? -8.023 -9.352 -24.234 1 97.25 134 ASN B C 1
ATOM 2323 O O . ASN B 1 134 ? -7.504 -10.305 -23.656 1 97.25 134 ASN B O 1
ATOM 2327 N N . ASP B 1 135 ? -7.727 -9.109 -25.484 1 96.69 135 ASP B N 1
ATOM 2328 C CA . ASP B 1 135 ? -7.027 -10.023 -26.375 1 96.69 135 ASP B CA 1
ATOM 2329 C C . ASP B 1 135 ? -5.555 -10.148 -26 1 96.69 135 ASP B C 1
ATOM 2331 O O . ASP B 1 135 ? -4.875 -11.086 -26.422 1 96.69 135 ASP B O 1
ATOM 2335 N N . ASP B 1 136 ? -5.121 -9.219 -25.219 1 97.62 136 ASP B N 1
ATOM 2336 C CA . ASP B 1 136 ? -3.711 -9.227 -24.844 1 97.62 136 ASP B CA 1
ATOM 2337 C C . ASP B 1 136 ? -3.471 -10.156 -23.641 1 97.62 136 ASP B C 1
ATOM 2339 O O . ASP B 1 136 ? -2.324 -10.414 -23.281 1 97.62 136 ASP B O 1
ATOM 2343 N N . ILE B 1 137 ? -4.531 -10.688 -23.078 1 98.31 137 ILE B N 1
ATOM 2344 C CA . ILE B 1 137 ? -4.418 -11.516 -21.891 1 98.31 137 ILE B CA 1
ATOM 2345 C C . ILE B 1 137 ? -4.652 -12.984 -22.25 1 98.31 137 ILE B C 1
ATOM 2347 O O . ILE B 1 137 ? -5.719 -13.344 -22.75 1 98.31 137 ILE B O 1
ATOM 2351 N N . ALA B 1 138 ? -3.654 -13.75 -21.969 1 98.31 138 ALA B N 1
ATOM 2352 C CA . ALA B 1 138 ? -3.746 -15.18 -22.234 1 98.31 138 ALA B CA 1
ATOM 2353 C C . ALA B 1 138 ? -4.574 -15.883 -21.156 1 98.31 138 ALA B C 1
ATOM 2355 O O . ALA B 1 138 ? -5.398 -16.75 -21.469 1 98.31 138 ALA B O 1
ATOM 2356 N N . SER B 1 139 ? -4.359 -15.57 -19.953 1 98 139 SER B N 1
ATOM 2357 C CA . SER B 1 139 ? -5.078 -16.141 -18.812 1 98 139 SER B CA 1
ATOM 2358 C C . SER B 1 139 ? -4.898 -15.297 -17.562 1 98 139 SER B C 1
ATOM 2360 O O . SER B 1 139 ? -4.043 -14.406 -17.516 1 98 139 SER B O 1
ATOM 2362 N N . PHE B 1 140 ? -5.719 -15.562 -16.578 1 98 140 PHE B N 1
ATOM 2363 C CA . PHE B 1 140 ? -5.582 -14.93 -15.273 1 98 140 PHE B CA 1
ATOM 2364 C C . PHE B 1 140 ? -6.098 -15.844 -14.172 1 98 140 PHE B C 1
ATOM 2366 O O . PHE B 1 140 ? -6.902 -16.75 -14.43 1 98 140 PHE B O 1
ATOM 2373 N N . ARG B 1 141 ? -5.535 -15.57 -13.031 1 97 141 ARG B N 1
ATOM 2374 C CA . ARG B 1 141 ? -5.926 -16.281 -11.812 1 97 141 ARG B CA 1
ATOM 2375 C C . ARG B 1 141 ? -6.188 -15.297 -10.672 1 97 141 ARG B C 1
ATOM 2377 O O . ARG B 1 141 ? -5.398 -14.383 -10.438 1 97 141 ARG B O 1
ATOM 2384 N N . THR B 1 142 ? -7.344 -15.57 -10.031 1 97.62 142 THR B N 1
ATOM 2385 C CA . THR B 1 142 ? -7.711 -14.68 -8.938 1 97.62 142 THR B CA 1
ATOM 2386 C C . THR B 1 142 ? -7.562 -15.383 -7.59 1 97.62 142 THR B C 1
ATOM 2388 O O . THR B 1 142 ? -8.055 -16.5 -7.41 1 97.62 142 THR B O 1
ATOM 2391 N N . LEU B 1 143 ? -6.875 -14.758 -6.703 1 98.31 143 LEU B N 1
ATOM 2392 C CA . LEU B 1 143 ? -6.812 -15.148 -5.297 1 98.31 143 LEU B CA 1
ATOM 2393 C C . LEU B 1 143 ? -7.637 -14.203 -4.43 1 98.31 143 LEU B C 1
ATOM 2395 O O . LEU B 1 143 ? -7.305 -13.023 -4.312 1 98.31 143 LEU B O 1
ATOM 2399 N N . ILE B 1 144 ? -8.68 -14.734 -3.844 1 98.31 144 ILE B N 1
ATOM 2400 C CA . ILE B 1 144 ? -9.484 -13.906 -2.953 1 98.31 144 ILE B CA 1
ATOM 2401 C C . ILE B 1 144 ? -8.797 -13.781 -1.599 1 98.31 144 ILE B C 1
ATOM 2403 O O . ILE B 1 144 ? -8.336 -14.773 -1.032 1 98.31 144 ILE B O 1
ATOM 2407 N N . VAL B 1 145 ? -8.703 -12.594 -1.118 1 98.69 145 VAL B N 1
ATOM 2408 C CA . VAL B 1 145 ? -8.07 -12.352 0.174 1 98.69 145 VAL B CA 1
ATOM 2409 C C . VAL B 1 145 ? -9.062 -12.641 1.299 1 98.69 145 VAL B C 1
ATOM 2411 O O . VAL B 1 145 ? -10.109 -12 1.388 1 98.69 145 VAL B O 1
ATOM 2414 N N . LEU B 1 146 ? -8.719 -13.531 2.088 1 97.81 146 LEU B N 1
ATOM 2415 C CA . LEU B 1 146 ? -9.555 -13.898 3.225 1 97.81 146 LEU B CA 1
ATOM 2416 C C . LEU B 1 146 ? -9.258 -13 4.426 1 97.81 146 LEU B C 1
ATOM 2418 O O . LEU B 1 146 ? -10.141 -12.758 5.25 1 97.81 146 LEU B O 1
ATOM 2422 N N . ASP B 1 147 ? -8.031 -12.609 4.523 1 97.62 147 ASP B N 1
ATOM 2423 C CA . ASP B 1 147 ? -7.586 -11.742 5.609 1 97.62 147 ASP B CA 1
ATOM 2424 C C . ASP B 1 147 ? -6.41 -10.875 5.168 1 97.62 147 ASP B C 1
ATOM 2426 O O . ASP B 1 147 ? -5.496 -11.352 4.492 1 97.62 147 ASP B O 1
ATOM 2430 N N . ARG B 1 148 ? -6.477 -9.633 5.496 1 97.94 148 ARG B N 1
ATOM 2431 C CA . ARG B 1 148 ? -5.363 -8.711 5.309 1 97.94 148 ARG B CA 1
ATOM 2432 C C . ARG B 1 148 ? -4.508 -8.617 6.566 1 97.94 148 ARG B C 1
ATOM 2434 O O . ARG B 1 148 ? -4.809 -7.832 7.469 1 97.94 148 ARG B O 1
ATOM 2441 N N . ILE B 1 149 ? -3.451 -9.289 6.609 1 98.31 149 ILE B N 1
ATOM 2442 C CA . ILE B 1 149 ? -2.645 -9.43 7.816 1 98.31 149 ILE B CA 1
ATOM 2443 C C . ILE B 1 149 ? -1.816 -8.164 8.039 1 98.31 149 ILE B C 1
ATOM 2445 O O . ILE B 1 149 ? -1.633 -7.727 9.172 1 98.31 149 ILE B O 1
ATOM 2449 N N . LYS B 1 150 ? -1.263 -7.648 7.012 1 97.94 150 LYS B N 1
ATOM 2450 C CA . LYS B 1 150 ? -0.411 -6.461 7.016 1 97.94 150 LYS B CA 1
ATOM 2451 C C . LYS B 1 150 ? -0.56 -5.68 5.715 1 97.94 150 LYS B C 1
ATOM 2453 O O . LYS B 1 150 ? -0.47 -6.25 4.625 1 97.94 150 LYS B O 1
ATOM 2458 N N . THR B 1 151 ? -0.903 -4.371 5.879 1 96.31 151 THR B N 1
ATOM 2459 C CA . THR B 1 151 ? -1.02 -3.492 4.719 1 96.31 151 THR B CA 1
ATOM 2460 C C . THR B 1 151 ? -0.291 -2.174 4.961 1 96.31 151 THR B C 1
ATOM 2462 O O . THR B 1 151 ? 0.076 -1.862 6.098 1 96.31 151 THR B O 1
ATOM 2465 N N . GLY B 1 152 ? -0.059 -1.476 3.895 1 93.94 152 GLY B N 1
ATOM 2466 C CA . GLY B 1 152 ? 0.566 -0.17 4.027 1 93.94 152 GLY B CA 1
ATOM 2467 C C . GLY B 1 152 ? 1.81 -0.012 3.174 1 93.94 152 GLY B C 1
ATOM 2468 O O . GLY B 1 152 ? 2.049 -0.811 2.266 1 93.94 152 GLY B O 1
ATOM 2469 N N . SER B 1 153 ? 2.508 1.082 3.455 1 96.94 153 SER B N 1
ATOM 2470 C CA . SER B 1 153 ? 3.613 1.455 2.578 1 96.94 153 SER B CA 1
ATOM 2471 C C . SER B 1 153 ? 4.902 1.656 3.369 1 96.94 153 SER B C 1
ATOM 2473 O O . SER B 1 153 ? 5.898 2.137 2.826 1 96.94 153 SER B O 1
ATOM 2475 N N . GLU B 1 154 ? 4.84 1.285 4.695 1 97.25 154 GLU B N 1
ATOM 2476 C CA . GLU B 1 154 ? 6.02 1.503 5.527 1 97.25 154 GLU B CA 1
ATOM 2477 C C . GLU B 1 154 ? 7.211 0.702 5.016 1 97.25 154 GLU B C 1
ATOM 2479 O O . GLU B 1 154 ? 7.066 -0.461 4.629 1 97.25 154 GLU B O 1
ATOM 2484 N N . ILE B 1 155 ? 8.367 1.342 4.934 1 97.56 155 ILE B N 1
ATOM 2485 C CA . ILE B 1 155 ? 9.578 0.664 4.48 1 97.56 155 ILE B CA 1
ATOM 2486 C C . ILE B 1 155 ? 10.672 0.815 5.531 1 97.56 155 ILE B C 1
ATOM 2488 O O . ILE B 1 155 ? 10.609 1.7 6.387 1 97.56 155 ILE B O 1
ATOM 2492 N N . ILE B 1 156 ? 11.648 -0.067 5.504 1 97.44 156 ILE B N 1
ATOM 2493 C CA . ILE B 1 156 ? 12.805 0.026 6.383 1 97.44 156 ILE B CA 1
ATOM 2494 C C . ILE B 1 156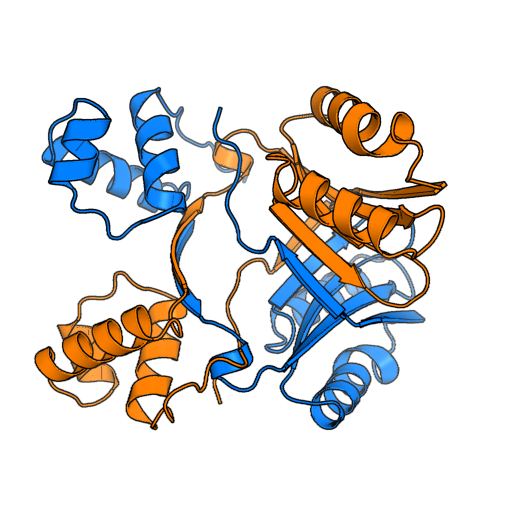 ? 13.688 1.197 5.949 1 97.44 156 ILE B C 1
ATOM 2496 O O . ILE B 1 156 ? 14.047 1.312 4.777 1 97.44 156 ILE B O 1
ATOM 2500 N N . ILE B 1 157 ? 13.992 2.008 6.855 1 97.25 157 ILE B N 1
ATOM 2501 C CA . ILE B 1 157 ? 14.922 3.107 6.609 1 97.25 157 ILE B CA 1
ATOM 2502 C C . ILE B 1 157 ? 16.203 2.895 7.41 1 97.25 157 ILE B C 1
ATOM 2504 O O . ILE B 1 157 ? 16.203 3.014 8.641 1 97.25 157 ILE B O 1
ATOM 2508 N N . PRO B 1 158 ? 17.219 2.525 6.707 1 91.31 158 PRO B N 1
ATOM 2509 C CA . PRO B 1 158 ? 18.453 2.203 7.418 1 91.31 158 PRO B CA 1
ATOM 2510 C C . PRO B 1 158 ? 19.031 3.402 8.164 1 91.31 158 PRO B C 1
ATOM 2512 O O . PRO B 1 158 ? 18.797 4.551 7.781 1 91.31 158 PRO B O 1
#